Protein AF-A0A7Y2G2R1-F1 (afdb_monomer)

pLDDT: mean 79.75, std 16.65, range [30.27, 96.31]

Secondary structure (DSSP, 8-state):
----TTSSSHHHHTTGGG-SSPEE-S-EEETTEEESTTS-SEEPPPPTTTT-----TBSBSS-TTSSS-EEEEESS-HHHHHHHHHHHTTT-TTHHHHHHHHHHHHHHTT--TTSGGGEEEEESSHHHHHHHT--BS-SSTT----HHHHHHHHHHHHHHHHHHHHHHHTT----HHHHHHHHHHHHHHHHHHHHHTTTSBGGG--GGGS-S-S--PPP----

Structure (mmCIF, N/CA/C/O backbone):
data_AF-A0A7Y2G2R1-F1
#
_entry.id   AF-A0A7Y2G2R1-F1
#
loop_
_atom_site.group_PDB
_atom_site.id
_atom_site.type_symbol
_atom_site.label_atom_id
_atom_site.label_alt_id
_atom_site.label_comp_id
_atom_site.label_asym_id
_atom_site.label_entity_id
_atom_site.label_seq_id
_atom_site.pdbx_PDB_ins_code
_atom_site.Cartn_x
_atom_site.Cartn_y
_atom_site.Cartn_z
_atom_site.occupancy
_atom_site.B_iso_or_equiv
_atom_site.auth_seq_id
_atom_site.auth_comp_id
_atom_site.auth_asym_id
_atom_site.auth_atom_id
_atom_site.pdbx_PDB_model_num
ATOM 1 N N . MET A 1 1 ? -5.664 -20.613 2.832 1.00 30.92 1 MET A N 1
ATOM 2 C CA . MET A 1 1 ? -6.257 -19.561 1.979 1.00 30.92 1 MET A CA 1
ATOM 3 C C . MET A 1 1 ? -5.098 -19.049 1.152 1.00 30.92 1 MET A C 1
ATOM 5 O O . MET A 1 1 ? -4.084 -18.723 1.751 1.00 30.92 1 MET A O 1
ATOM 9 N N . CYS A 1 2 ? -5.199 -19.226 -0.161 1.00 30.27 2 CYS A N 1
ATOM 10 C CA . CYS A 1 2 ? -4.101 -19.513 -1.082 1.00 30.27 2 CYS A CA 1
ATOM 11 C C . CYS A 1 2 ? -2.906 -18.558 -0.997 1.00 30.27 2 CYS A C 1
ATOM 13 O O . CYS A 1 2 ? -3.075 -17.339 -0.969 1.00 30.27 2 CYS A O 1
ATOM 15 N N . ASP A 1 3 ? -1.716 -19.159 -0.986 1.00 41.38 3 ASP A N 1
ATOM 16 C CA . ASP A 1 3 ? -0.442 -18.504 -1.236 1.00 41.38 3 ASP A CA 1
ATOM 17 C C . ASP A 1 3 ? -0.553 -17.672 -2.503 1.00 41.38 3 ASP A C 1
ATOM 19 O O . ASP A 1 3 ? -0.883 -18.171 -3.579 1.00 41.38 3 ASP A O 1
ATOM 23 N N . ASN A 1 4 ? -0.326 -16.371 -2.365 1.00 46.22 4 ASN A N 1
ATOM 24 C CA . ASN A 1 4 ? -0.243 -15.488 -3.509 1.00 46.22 4 ASN A CA 1
ATOM 25 C C . ASN A 1 4 ? 1.197 -15.481 -4.035 1.00 46.22 4 ASN A C 1
ATOM 27 O O . ASN A 1 4 ? 1.738 -14.421 -4.336 1.00 46.22 4 ASN A O 1
ATOM 31 N N . ASP A 1 5 ? 1.763 -16.677 -4.240 1.00 52.75 5 ASP A N 1
ATOM 32 C CA . ASP A 1 5 ? 2.974 -16.943 -5.041 1.00 52.75 5 ASP A CA 1
ATOM 33 C C . ASP A 1 5 ? 2.767 -16.542 -6.521 1.00 52.75 5 ASP A C 1
ATOM 35 O O . ASP A 1 5 ? 3.508 -16.943 -7.414 1.00 52.75 5 ASP A O 1
ATOM 39 N N . THR A 1 6 ? 1.701 -15.789 -6.813 1.00 58.72 6 THR A N 1
ATOM 40 C CA . THR A 1 6 ? 1.171 -15.513 -8.145 1.00 58.72 6 THR A CA 1
ATOM 41 C C . THR A 1 6 ? 1.323 -14.059 -8.575 1.00 58.72 6 THR A C 1
ATOM 43 O O . THR A 1 6 ? 1.055 -13.735 -9.734 1.00 58.72 6 THR A O 1
ATOM 46 N N . LEU A 1 7 ? 1.721 -13.167 -7.661 1.00 66.62 7 LEU A N 1
ATOM 47 C CA . LEU A 1 7 ? 1.732 -11.729 -7.933 1.00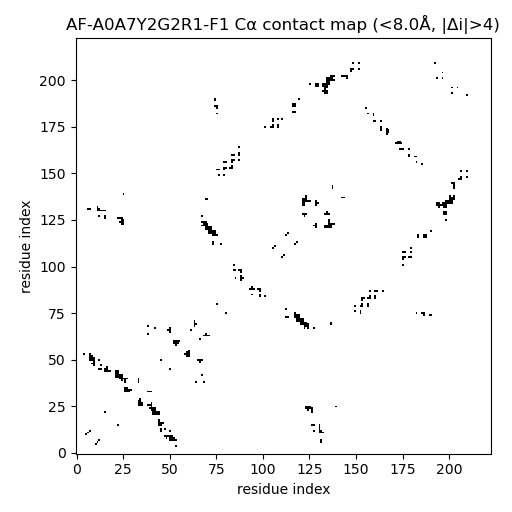 66.62 7 LEU A CA 1
ATOM 48 C C . LEU A 1 7 ? 3.031 -11.239 -8.566 1.00 66.62 7 LEU A C 1
ATOM 50 O O . LEU A 1 7 ? 2.976 -10.463 -9.516 1.00 66.62 7 LEU A O 1
ATOM 54 N N . TYR A 1 8 ? 4.169 -11.731 -8.085 1.00 78.12 8 TYR A N 1
ATOM 55 C CA . TYR A 1 8 ? 5.497 -11.311 -8.526 1.00 78.12 8 TYR A CA 1
ATOM 56 C C . TYR A 1 8 ? 6.316 -12.537 -8.908 1.00 78.12 8 TYR A C 1
ATOM 58 O O . TYR A 1 8 ? 7.306 -12.851 -8.262 1.00 78.12 8 TYR A O 1
ATOM 66 N N . ASN A 1 9 ? 5.843 -13.289 -9.897 1.00 86.75 9 ASN A N 1
ATOM 67 C CA . ASN A 1 9 ? 6.458 -14.554 -10.275 1.00 86.75 9 ASN A CA 1
ATOM 68 C C . ASN A 1 9 ? 6.819 -14.607 -11.759 1.00 86.75 9 ASN A C 1
ATOM 70 O O . ASN A 1 9 ? 6.392 -13.754 -12.547 1.00 86.75 9 ASN A O 1
ATOM 74 N N . TRP A 1 10 ? 7.566 -15.641 -12.142 1.00 88.94 10 TRP A N 1
ATOM 75 C CA . TRP A 1 10 ? 8.030 -15.863 -13.507 1.00 88.94 10 TRP A CA 1
ATOM 76 C C . TRP A 1 10 ? 6.936 -15.690 -14.554 1.00 88.94 10 TRP A C 1
ATOM 78 O O . TRP A 1 10 ? 7.153 -15.044 -15.576 1.00 88.94 10 TRP A O 1
ATOM 88 N N . ASP A 1 11 ? 5.732 -16.199 -14.304 1.00 89.56 11 ASP A N 1
ATOM 89 C CA . ASP A 1 11 ? 4.638 -16.101 -15.267 1.00 89.56 11 ASP A CA 1
ATOM 90 C C . ASP A 1 11 ? 4.226 -14.664 -15.592 1.00 89.56 11 ASP A C 1
ATOM 92 O O . ASP A 1 11 ? 3.745 -14.413 -16.703 1.00 89.56 11 ASP A O 1
ATOM 96 N N . LYS A 1 12 ? 4.431 -13.730 -14.660 1.00 88.06 12 LYS A N 1
ATOM 97 C CA . LYS A 1 12 ? 4.158 -12.303 -14.842 1.00 88.06 12 LYS A CA 1
ATOM 98 C C . LYS A 1 12 ? 5.226 -11.626 -15.686 1.00 88.06 12 LYS A C 1
ATOM 100 O O . LYS A 1 12 ? 4.897 -10.972 -16.668 1.00 88.06 12 LYS A O 1
ATOM 105 N N . TYR A 1 13 ? 6.500 -11.829 -15.368 1.00 88.75 13 TYR A N 1
ATOM 106 C CA . TYR A 1 13 ? 7.588 -11.109 -16.035 1.00 88.75 13 TYR A CA 1
ATOM 107 C C . TYR A 1 13 ? 8.295 -11.900 -17.147 1.00 88.75 13 TYR A C 1
ATOM 109 O O . TYR A 1 13 ? 9.211 -11.376 -17.779 1.00 88.75 13 TYR A O 1
ATOM 117 N N . LYS A 1 14 ? 7.857 -13.124 -17.479 1.00 91.50 14 LYS A N 1
ATOM 118 C CA . LYS A 1 14 ? 8.443 -13.934 -18.570 1.00 91.50 14 LYS A CA 1
ATOM 119 C C . LYS A 1 14 ? 8.486 -13.222 -19.919 1.00 91.50 14 LYS A C 1
ATOM 121 O O . LYS A 1 14 ? 9.317 -13.563 -20.756 1.00 91.50 14 LYS A O 1
ATOM 126 N N . SER A 1 15 ? 7.599 -12.259 -20.170 1.00 90.38 15 SER A N 1
ATOM 127 C CA . SER A 1 15 ? 7.625 -11.446 -21.393 1.00 90.38 15 SER A CA 1
ATOM 128 C C . SER A 1 15 ? 8.920 -10.636 -21.523 1.00 90.38 15 SER A C 1
ATOM 130 O O . SER A 1 15 ? 9.431 -10.498 -22.633 1.00 90.38 15 SER A O 1
ATOM 132 N N . LEU A 1 16 ? 9.495 -10.182 -20.406 1.00 90.62 16 LEU A N 1
ATOM 133 C CA . LEU A 1 16 ? 10.745 -9.421 -20.365 1.00 90.62 16 LEU A CA 1
ATOM 134 C C . LEU A 1 16 ? 11.967 -10.276 -20.727 1.00 90.62 16 LEU A C 1
ATOM 136 O O . LEU A 1 16 ? 12.917 -9.772 -21.317 1.00 90.62 16 LEU A O 1
ATOM 140 N N . SER A 1 17 ? 11.917 -11.586 -20.465 1.00 89.38 17 SER A N 1
ATOM 141 C CA . SER A 1 17 ? 12.992 -12.532 -20.817 1.00 89.38 17 SER A CA 1
ATOM 142 C C . SER A 1 17 ? 13.155 -12.790 -22.321 1.00 89.38 17 SER A C 1
ATOM 144 O O . SER A 1 17 ? 14.117 -13.419 -22.748 1.00 89.38 17 SER A O 1
ATOM 146 N N . LYS A 1 18 ? 12.184 -12.352 -23.135 1.00 83.81 18 LYS A N 1
ATOM 147 C CA . LYS A 1 18 ? 12.156 -12.577 -24.590 1.00 83.81 18 LYS A CA 1
ATOM 148 C C . LYS A 1 18 ? 12.608 -11.364 -25.392 1.00 83.81 18 LYS A C 1
ATOM 150 O O . LYS A 1 18 ? 12.560 -11.397 -26.622 1.00 83.81 18 LYS A O 1
ATOM 155 N N . GLN A 1 19 ? 12.977 -10.277 -24.722 1.00 77.81 19 GLN A N 1
ATOM 156 C CA . GLN A 1 19 ? 13.496 -9.107 -25.410 1.00 77.81 19 GLN A CA 1
ATOM 157 C C . GLN A 1 19 ? 14.851 -9.450 -26.060 1.00 77.81 19 GLN A C 1
ATOM 159 O O . GLN A 1 19 ? 15.522 -10.407 -25.686 1.00 77.81 19 GLN A O 1
ATOM 164 N N . THR A 1 20 ? 15.288 -8.688 -27.057 1.00 73.19 20 THR A N 1
ATOM 165 C CA . THR A 1 20 ? 16.645 -8.830 -27.626 1.00 73.19 20 THR A CA 1
ATOM 166 C C . THR A 1 20 ? 17.634 -7.833 -27.022 1.00 73.19 20 THR A C 1
ATOM 168 O O . THR A 1 20 ? 18.839 -7.972 -27.207 1.00 73.19 20 THR A O 1
ATOM 171 N N . ALA A 1 21 ? 17.127 -6.826 -26.306 1.00 82.44 21 ALA A N 1
ATOM 172 C CA . ALA A 1 21 ? 17.894 -5.766 -25.664 1.00 82.44 21 ALA A CA 1
ATOM 173 C C . ALA A 1 21 ? 17.673 -5.774 -24.145 1.00 82.44 21 ALA A C 1
ATOM 175 O O . ALA A 1 21 ? 16.756 -6.421 -23.642 1.00 82.44 21 ALA A O 1
ATOM 176 N N . LYS A 1 22 ? 18.535 -5.070 -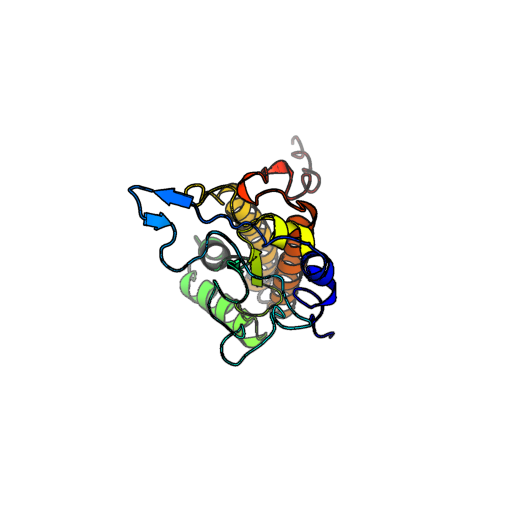23.411 1.00 89.62 22 LYS A N 1
ATOM 177 C CA . LYS A 1 22 ? 18.361 -4.850 -21.973 1.00 89.62 22 LYS A CA 1
ATOM 178 C C . LYS A 1 22 ? 17.130 -3.979 -21.694 1.00 89.62 22 LYS A C 1
ATOM 180 O O . LYS A 1 22 ? 16.742 -3.167 -22.531 1.00 89.62 22 LYS A O 1
ATOM 185 N N . ILE A 1 23 ? 16.588 -4.125 -20.490 1.00 89.06 23 ILE A N 1
ATOM 186 C CA . ILE A 1 23 ? 15.405 -3.401 -20.010 1.00 89.06 23 ILE A CA 1
ATOM 187 C C . ILE A 1 23 ? 15.846 -2.017 -19.545 1.00 89.06 23 ILE A C 1
ATOM 189 O O . ILE A 1 23 ? 16.743 -1.921 -18.704 1.00 89.06 23 ILE A O 1
ATOM 193 N N . LYS A 1 24 ? 15.230 -0.949 -20.058 1.00 88.06 24 LYS A N 1
ATOM 194 C CA . LYS A 1 24 ? 15.533 0.418 -19.606 1.00 88.06 24 LYS A CA 1
ATOM 195 C C . LYS A 1 24 ? 14.883 0.699 -18.259 1.00 88.06 24 LYS A C 1
ATOM 197 O O . LYS A 1 24 ? 13.730 0.333 -18.029 1.00 88.06 24 LYS A O 1
ATOM 202 N N . THR A 1 25 ? 15.601 1.404 -17.394 1.00 87.69 25 THR A N 1
ATOM 203 C CA . THR A 1 25 ? 15.109 1.754 -16.060 1.00 87.69 25 THR A CA 1
ATOM 204 C C . THR A 1 25 ? 14.683 3.215 -15.951 1.00 87.69 25 THR A C 1
ATOM 206 O O . THR A 1 25 ? 14.870 4.025 -16.860 1.00 87.69 25 THR A O 1
ATOM 209 N N . ALA A 1 26 ? 14.106 3.562 -14.804 1.00 83.25 26 ALA A N 1
ATOM 210 C CA . ALA A 1 26 ? 13.803 4.926 -14.397 1.00 83.25 26 ALA A CA 1
ATOM 211 C C . ALA A 1 26 ? 15.024 5.691 -13.845 1.00 83.25 26 ALA A C 1
ATOM 213 O O . ALA A 1 26 ? 14.868 6.846 -13.438 1.00 83.25 26 ALA A O 1
ATOM 214 N N . ALA A 1 27 ? 16.217 5.080 -13.804 1.00 85.56 27 ALA A N 1
ATOM 215 C CA . ALA A 1 27 ? 17.437 5.793 -13.439 1.00 85.56 27 ALA A CA 1
ATOM 216 C C . ALA A 1 27 ? 17.745 6.881 -14.479 1.00 85.56 27 ALA A C 1
ATOM 218 O O . ALA A 1 27 ? 17.558 6.693 -15.682 1.00 85.56 27 ALA A O 1
ATOM 219 N N . TYR A 1 28 ? 18.213 8.036 -14.016 1.00 84.81 28 TYR A N 1
ATOM 220 C CA . TYR A 1 28 ? 18.541 9.177 -14.872 1.00 84.81 28 TYR A CA 1
ATOM 221 C C . TYR A 1 28 ? 19.867 9.811 -14.446 1.00 84.81 28 TYR A C 1
ATOM 223 O O . TYR A 1 28 ? 20.296 9.647 -13.308 1.00 84.81 28 TYR A O 1
ATOM 231 N N . GLU A 1 29 ? 20.522 10.540 -15.349 1.00 87.44 29 GLU A N 1
ATOM 232 C CA . GLU A 1 29 ? 21.749 11.270 -15.024 1.00 87.44 29 GLU A CA 1
ATOM 233 C C . GLU A 1 29 ? 21.420 12.661 -14.470 1.00 87.44 29 GLU A C 1
ATOM 235 O O . GLU A 1 29 ? 20.565 13.379 -15.003 1.00 87.44 29 GLU A O 1
ATOM 240 N N . LYS A 1 30 ? 22.103 13.058 -13.399 1.00 85.12 30 LYS A N 1
ATOM 241 C CA . LYS A 1 30 ? 22.077 14.416 -12.862 1.00 85.12 30 LYS A CA 1
ATOM 242 C C . LYS A 1 30 ? 23.477 14.788 -12.394 1.00 85.12 30 LYS A C 1
ATOM 244 O O . LYS A 1 30 ? 24.052 14.077 -11.583 1.00 85.12 30 LYS A O 1
ATOM 249 N N . ASP A 1 31 ? 23.994 15.910 -12.888 1.00 90.31 31 ASP A N 1
ATOM 250 C CA . ASP A 1 31 ? 25.321 16.425 -12.524 1.00 90.31 31 ASP A CA 1
ATOM 251 C C . ASP A 1 31 ? 26.457 15.396 -12.758 1.00 90.31 31 ASP A C 1
ATOM 253 O O . ASP A 1 31 ? 27.440 15.364 -12.025 1.00 90.31 31 ASP A O 1
ATOM 257 N N . GLY A 1 32 ? 26.316 14.544 -13.786 1.00 86.50 32 GLY A N 1
ATOM 258 C CA . GLY A 1 32 ? 27.265 13.472 -14.116 1.00 86.50 32 GLY A CA 1
ATOM 259 C C . GLY A 1 32 ? 27.134 12.204 -13.262 1.00 86.50 32 GLY A C 1
ATOM 260 O O . GLY A 1 32 ? 27.905 11.264 -13.444 1.00 86.50 32 GLY A O 1
ATOM 261 N N . GLU A 1 33 ? 26.163 12.149 -12.347 1.00 85.94 33 GLU A N 1
ATOM 262 C CA . GLU A 1 33 ? 25.898 10.989 -11.496 1.00 85.94 33 GLU A CA 1
ATOM 263 C C . GLU A 1 33 ? 24.589 10.295 -11.879 1.00 85.94 33 GLU A C 1
ATOM 265 O O . GLU A 1 33 ? 23.600 10.928 -12.257 1.00 85.94 33 GLU A O 1
ATOM 270 N N . THR A 1 34 ? 24.559 8.969 -11.742 1.00 84.94 34 THR A N 1
ATOM 271 C CA . THR A 1 34 ? 23.308 8.209 -11.851 1.00 84.94 34 THR A CA 1
ATOM 272 C C . THR A 1 34 ? 22.449 8.477 -10.625 1.00 84.94 34 THR A C 1
ATOM 274 O O . THR A 1 34 ? 22.927 8.418 -9.492 1.00 84.94 34 THR A O 1
ATOM 277 N N . VAL A 1 35 ? 21.168 8.756 -10.838 1.00 81.88 35 VAL A N 1
ATOM 278 C CA . VAL A 1 35 ? 20.193 8.957 -9.775 1.00 81.88 35 VAL A CA 1
ATOM 279 C C . VAL A 1 35 ? 19.105 7.890 -9.888 1.00 81.88 35 VAL A C 1
ATOM 281 O O . VAL A 1 35 ? 18.351 7.892 -10.864 1.00 81.88 35 VAL A O 1
ATOM 284 N N . PRO A 1 36 ? 18.978 7.014 -8.877 1.00 83.56 36 PRO A N 1
ATOM 285 C CA . PRO A 1 36 ? 19.813 6.907 -7.679 1.00 83.56 36 PRO A CA 1
ATOM 286 C C . PRO A 1 36 ? 21.155 6.217 -7.985 1.00 83.56 36 PRO A C 1
ATOM 288 O O . PRO A 1 36 ? 21.236 5.365 -8.865 1.00 83.56 36 PRO A O 1
ATOM 291 N N . SER A 1 37 ? 22.201 6.550 -7.225 1.00 85.69 37 SER A N 1
ATOM 292 C CA . SER A 1 37 ? 23.582 6.104 -7.490 1.00 85.69 37 SER A CA 1
ATOM 293 C C . SER A 1 37 ? 23.815 4.603 -7.318 1.00 85.69 37 SER A C 1
ATOM 295 O O . SER A 1 37 ? 24.815 4.067 -7.785 1.00 85.69 37 SER A O 1
ATOM 297 N N . TRP A 1 38 ? 22.890 3.923 -6.649 1.00 84.75 38 TRP A N 1
ATOM 298 C CA . TRP A 1 38 ? 22.906 2.482 -6.425 1.00 84.75 38 TRP A CA 1
ATOM 299 C C . TRP A 1 38 ? 22.105 1.700 -7.474 1.00 84.75 38 TRP A C 1
ATOM 301 O O . TRP A 1 38 ? 22.000 0.482 -7.357 1.00 84.75 38 TRP A O 1
ATOM 311 N N . TYR A 1 39 ? 21.524 2.368 -8.478 1.00 87.50 39 TYR A N 1
ATOM 312 C CA . TYR A 1 39 ? 20.726 1.715 -9.514 1.00 87.50 39 TYR A CA 1
ATOM 313 C C . TYR A 1 39 ? 21.340 1.844 -10.906 1.00 87.50 39 TYR A C 1
ATOM 315 O O . TYR A 1 39 ? 22.186 2.696 -11.158 1.00 87.50 39 TYR A O 1
ATOM 323 N N . SER A 1 40 ? 20.929 0.957 -11.810 1.00 86.75 40 SER A N 1
ATOM 324 C CA . SER A 1 40 ? 21.457 0.884 -13.174 1.00 86.75 40 SER A CA 1
ATOM 325 C C . SER A 1 40 ? 20.501 1.547 -14.156 1.00 86.75 40 SER A C 1
ATOM 327 O O . SER A 1 40 ? 19.295 1.437 -13.975 1.00 86.75 40 SER A O 1
ATOM 329 N N . PHE A 1 41 ? 21.015 2.155 -15.230 1.00 88.31 41 PHE A N 1
ATOM 330 C CA . PHE A 1 41 ? 20.215 2.617 -16.379 1.00 88.31 41 PHE A CA 1
ATOM 331 C C . PHE A 1 41 ? 19.549 1.476 -17.155 1.00 88.31 41 PHE A C 1
ATOM 333 O O . PHE A 1 41 ? 18.563 1.680 -17.865 1.00 88.31 41 PHE A O 1
ATOM 340 N N . GLU A 1 42 ? 20.114 0.276 -17.038 1.00 91.31 42 GLU A N 1
ATOM 341 C CA . GLU A 1 42 ? 19.652 -0.907 -17.745 1.00 91.31 42 GLU A CA 1
ATOM 342 C C . GLU A 1 42 ? 19.718 -2.145 -16.849 1.00 91.31 42 GLU A C 1
ATOM 344 O O . GLU A 1 42 ? 20.727 -2.381 -16.174 1.00 91.31 42 GLU A O 1
ATOM 349 N N . LEU A 1 43 ? 18.687 -2.983 -16.897 1.00 89.81 43 LEU A N 1
ATOM 350 C CA . LEU A 1 43 ? 18.691 -4.299 -16.265 1.00 89.81 43 LEU A CA 1
ATOM 351 C C . LEU A 1 43 ? 18.972 -5.389 -17.292 1.00 89.81 43 LEU A C 1
ATOM 353 O O . LEU A 1 43 ? 18.580 -5.310 -18.461 1.00 89.81 43 LEU A O 1
ATOM 357 N N . LYS A 1 44 ? 19.628 -6.454 -16.826 1.00 90.38 44 LYS A N 1
ATOM 358 C CA . LYS A 1 44 ? 19.638 -7.714 -17.566 1.00 90.38 44 LYS A CA 1
ATOM 359 C C . LYS A 1 44 ? 18.216 -8.259 -17.621 1.00 90.38 44 LYS A C 1
ATOM 361 O O . LYS A 1 44 ? 17.421 -8.041 -16.711 1.00 90.38 44 LYS A O 1
ATOM 366 N N . GLN A 1 45 ? 17.919 -8.973 -18.695 1.00 89.94 45 GLN A N 1
ATOM 367 C CA . GLN A 1 45 ? 16.663 -9.697 -18.786 1.00 89.94 45 GLN A CA 1
ATOM 368 C C . GLN A 1 45 ? 16.597 -10.764 -17.693 1.00 89.94 45 GLN A C 1
ATOM 370 O O . GLN A 1 45 ? 17.614 -11.422 -17.454 1.00 89.94 45 GLN A O 1
ATOM 375 N N . PRO A 1 46 ? 15.428 -10.952 -17.067 1.00 90.06 46 PRO A N 1
ATOM 376 C CA . PRO A 1 46 ? 15.277 -11.952 -16.028 1.00 90.06 46 PRO A CA 1
ATOM 377 C C . PRO A 1 46 ? 15.395 -13.366 -16.589 1.00 90.06 46 PRO A C 1
ATOM 379 O O . PRO A 1 46 ? 14.743 -13.707 -17.583 1.00 90.06 46 PRO A O 1
ATOM 382 N N . ALA A 1 47 ? 16.156 -14.214 -15.904 1.00 88.50 47 ALA A N 1
ATOM 383 C CA . ALA A 1 47 ? 16.035 -15.656 -16.044 1.00 88.50 47 ALA A CA 1
ATOM 384 C C . ALA A 1 47 ? 14.777 -16.178 -15.324 1.00 88.50 47 ALA A C 1
ATOM 386 O O . ALA A 1 47 ? 14.129 -15.476 -14.542 1.00 88.50 47 ALA A O 1
ATOM 387 N N . ALA A 1 48 ? 14.428 -17.438 -15.594 1.00 89.44 48 ALA A N 1
ATOM 388 C CA . ALA A 1 48 ? 13.289 -18.084 -14.953 1.00 89.44 48 ALA A CA 1
ATOM 389 C C . ALA A 1 48 ? 13.414 -18.047 -13.422 1.00 89.44 48 ALA A C 1
ATOM 391 O O . ALA A 1 48 ? 14.405 -18.526 -12.872 1.00 89.44 48 ALA A O 1
ATOM 392 N N . ASN A 1 49 ? 12.387 -17.504 -12.763 1.00 85.56 49 ASN A N 1
ATOM 393 C CA . ASN A 1 49 ? 12.257 -17.349 -11.309 1.00 85.56 49 ASN A CA 1
ATOM 394 C C . ASN A 1 49 ? 13.290 -16.418 -10.640 1.00 85.56 49 ASN A C 1
ATOM 396 O O . ASN A 1 49 ? 13.285 -16.277 -9.421 1.00 85.56 49 ASN A O 1
ATOM 400 N N . GLU A 1 50 ? 14.176 -15.768 -11.402 1.00 84.25 50 GLU A N 1
ATOM 401 C CA . GLU A 1 50 ? 15.214 -14.886 -10.845 1.00 84.25 50 GLU A CA 1
ATOM 402 C C . GLU A 1 50 ? 14.611 -13.644 -10.190 1.00 84.25 50 GLU A C 1
ATOM 404 O O . GLU A 1 50 ? 15.148 -13.128 -9.213 1.00 84.25 50 GLU A O 1
ATOM 409 N N . TRP A 1 51 ? 13.496 -13.157 -10.740 1.00 86.44 51 TRP A N 1
ATOM 410 C CA . TRP A 1 51 ? 12.813 -11.973 -10.238 1.00 86.44 51 TRP A CA 1
ATOM 411 C C . TRP A 1 51 ? 11.581 -12.306 -9.394 1.00 86.44 51 TRP A C 1
ATOM 413 O O . TRP A 1 51 ? 10.712 -11.452 -9.203 1.00 86.44 51 TRP A O 1
ATOM 423 N N . ASP A 1 52 ? 11.476 -13.543 -8.908 1.00 84.12 52 ASP A N 1
ATOM 424 C CA . ASP A 1 52 ? 10.365 -13.926 -8.048 1.00 84.12 52 ASP A CA 1
ATOM 425 C C . ASP A 1 52 ? 10.473 -13.196 -6.708 1.00 84.12 52 ASP A C 1
ATOM 427 O O . ASP A 1 52 ? 11.442 -13.346 -5.962 1.00 84.12 52 ASP A O 1
ATOM 431 N N . VAL A 1 53 ? 9.456 -12.397 -6.393 1.00 72.94 53 VAL A N 1
ATOM 432 C CA . VAL A 1 53 ? 9.347 -11.715 -5.104 1.00 72.94 53 VAL A CA 1
ATOM 433 C C . VAL A 1 53 ? 8.332 -12.472 -4.257 1.00 72.94 53 VAL A C 1
ATOM 435 O O . VAL A 1 53 ? 7.149 -12.558 -4.587 1.00 72.94 53 VAL A O 1
ATOM 438 N N . GLY A 1 54 ? 8.806 -13.019 -3.141 1.00 67.06 54 GLY A N 1
ATOM 439 C CA . GLY A 1 54 ? 8.003 -13.783 -2.191 1.00 67.06 54 GLY A CA 1
ATOM 440 C C . GLY A 1 54 ? 8.446 -13.564 -0.746 1.00 67.06 54 GLY A C 1
ATOM 441 O O . GLY A 1 54 ? 9.319 -12.740 -0.460 1.00 67.06 54 GLY A O 1
ATOM 442 N N . GLU A 1 55 ? 7.808 -14.291 0.171 1.00 56.91 55 GLU A N 1
ATOM 443 C CA . GLU A 1 55 ? 8.062 -14.178 1.608 1.00 56.91 55 GLU A CA 1
ATOM 444 C C . GLU A 1 55 ? 9.424 -14.793 1.976 1.00 56.91 55 GLU A C 1
ATOM 446 O O . GLU A 1 55 ? 9.600 -16.011 1.982 1.00 56.91 55 GLU A O 1
ATOM 451 N N . GLY A 1 56 ? 10.385 -13.934 2.323 1.00 55.62 56 GLY A N 1
ATOM 452 C CA . GLY A 1 56 ? 11.636 -14.315 2.980 1.00 55.62 56 GLY A CA 1
ATOM 453 C C . GLY A 1 56 ? 11.589 -14.117 4.495 1.00 55.62 56 GLY A C 1
ATOM 454 O O . GLY A 1 56 ? 10.558 -13.776 5.073 1.00 55.62 56 GLY A O 1
ATOM 455 N N . LYS A 1 57 ? 12.741 -14.262 5.161 1.00 48.31 57 LYS A N 1
ATOM 456 C CA . LYS A 1 57 ? 12.881 -13.944 6.595 1.00 48.31 57 LYS A CA 1
ATOM 457 C C . LYS A 1 57 ? 12.545 -12.471 6.912 1.00 48.31 57 LYS A C 1
ATOM 459 O O . LYS A 1 57 ? 12.115 -12.187 8.026 1.00 48.31 57 LYS A O 1
ATOM 464 N N . ASP A 1 58 ? 12.680 -11.577 5.927 1.00 50.41 58 ASP A N 1
ATOM 465 C CA . ASP A 1 58 ? 12.561 -10.119 6.064 1.00 50.41 58 ASP A CA 1
ATOM 466 C C . ASP A 1 58 ? 11.407 -9.514 5.228 1.00 50.41 58 ASP A C 1
ATOM 468 O O . ASP A 1 58 ? 11.587 -8.512 4.540 1.00 50.41 58 ASP A O 1
ATOM 472 N N . ASN A 1 59 ? 10.200 -10.099 5.290 1.00 51.28 59 ASN A N 1
ATOM 473 C CA . ASN A 1 59 ? 8.998 -9.788 4.476 1.00 51.28 59 ASN A CA 1
ATOM 474 C C . ASN A 1 59 ? 9.171 -9.996 2.952 1.00 51.28 59 ASN A C 1
ATOM 476 O O . ASN A 1 59 ? 8.263 -10.529 2.322 1.00 51.28 59 ASN A O 1
ATOM 480 N N . PHE A 1 60 ? 10.324 -9.639 2.381 1.00 63.56 60 PHE A N 1
ATOM 481 C CA . PHE A 1 60 ? 10.749 -9.875 0.998 1.00 63.56 60 PHE A CA 1
ATOM 482 C C . PHE A 1 60 ? 12.146 -10.520 0.983 1.00 63.56 60 PHE A C 1
ATOM 484 O O . PHE A 1 60 ? 12.902 -10.399 1.946 1.00 63.56 60 PHE A O 1
ATOM 491 N N . PHE A 1 61 ? 12.502 -11.223 -0.096 1.00 61.81 61 PHE A N 1
ATOM 492 C CA . PHE A 1 61 ? 13.792 -11.924 -0.208 1.00 61.81 61 PHE A CA 1
ATOM 493 C C . PHE A 1 61 ? 15.020 -11.011 -0.407 1.00 61.81 61 PHE A C 1
ATOM 495 O O . PHE A 1 61 ? 16.141 -11.500 -0.280 1.00 61.81 61 PHE A O 1
ATOM 502 N N . GLY A 1 62 ? 14.844 -9.715 -0.694 1.00 69.94 62 GLY A N 1
ATOM 503 C CA . GLY A 1 62 ? 15.946 -8.822 -1.066 1.00 69.94 62 GLY A CA 1
ATOM 504 C C . GLY A 1 62 ? 15.679 -7.329 -0.832 1.00 69.94 62 GLY A C 1
ATOM 505 O O . GLY A 1 62 ? 14.594 -6.949 -0.380 1.00 69.94 62 GLY A O 1
ATOM 506 N N . PRO A 1 63 ? 16.683 -6.471 -1.096 1.00 76.56 63 PRO A N 1
ATOM 507 C CA . PRO A 1 63 ? 16.545 -5.022 -1.003 1.00 76.56 63 PRO A CA 1
ATOM 508 C C . PRO A 1 63 ? 15.585 -4.478 -2.068 1.00 76.56 63 PRO A C 1
ATOM 510 O O . PRO A 1 63 ? 15.324 -5.110 -3.082 1.00 76.56 63 PRO A O 1
ATOM 513 N N . CYS A 1 64 ? 15.120 -3.241 -1.891 1.00 79.38 64 CYS A N 1
ATOM 514 C CA . CYS A 1 64 ? 14.129 -2.605 -2.769 1.00 79.38 64 CYS A CA 1
ATOM 515 C C . CYS A 1 64 ? 14.578 -2.363 -4.227 1.00 79.38 64 CYS A C 1
ATOM 517 O O . CYS A 1 64 ? 13.819 -1.805 -5.012 1.00 79.38 64 CYS A O 1
ATOM 519 N N . TYR A 1 65 ? 15.803 -2.732 -4.596 1.00 80.81 65 TYR A N 1
ATOM 520 C CA . TYR A 1 65 ? 16.371 -2.575 -5.937 1.00 80.81 65 TYR A CA 1
ATOM 521 C C . TYR A 1 65 ? 16.792 -3.887 -6.588 1.00 80.81 65 TYR A C 1
ATOM 523 O O . TYR A 1 65 ? 17.206 -3.887 -7.747 1.00 80.81 65 TYR A O 1
ATOM 531 N N . GLU A 1 66 ? 16.643 -4.994 -5.866 1.00 78.88 66 GLU A N 1
ATOM 532 C CA . GLU A 1 66 ? 16.833 -6.337 -6.386 1.00 78.88 66 GLU A CA 1
ATOM 533 C C . GLU A 1 66 ? 15.512 -7.091 -6.249 1.00 78.88 66 GLU A C 1
ATOM 535 O O . GLU A 1 66 ? 14.886 -7.063 -5.189 1.00 78.88 66 GLU A O 1
ATOM 540 N N . PRO A 1 67 ? 15.049 -7.763 -7.305 1.00 81.06 67 PRO A N 1
ATOM 541 C CA . PRO A 1 67 ? 15.670 -7.901 -8.630 1.00 81.06 67 PRO A CA 1
ATOM 542 C C . PRO A 1 67 ? 15.548 -6.661 -9.545 1.00 81.06 67 PRO A C 1
ATOM 544 O O . PRO A 1 67 ? 16.284 -6.516 -10.519 1.00 81.06 67 PRO A O 1
ATOM 547 N N . TYR A 1 68 ? 14.611 -5.770 -9.233 1.00 85.75 68 TYR A N 1
ATOM 548 C CA . TYR A 1 68 ? 14.367 -4.497 -9.908 1.00 85.75 68 TYR A CA 1
ATOM 549 C C . TYR A 1 68 ? 13.963 -3.449 -8.873 1.00 85.75 68 TYR A C 1
ATOM 551 O O . TYR A 1 68 ? 13.602 -3.789 -7.743 1.00 85.75 68 TYR A O 1
ATOM 559 N N . TRP A 1 69 ? 13.983 -2.170 -9.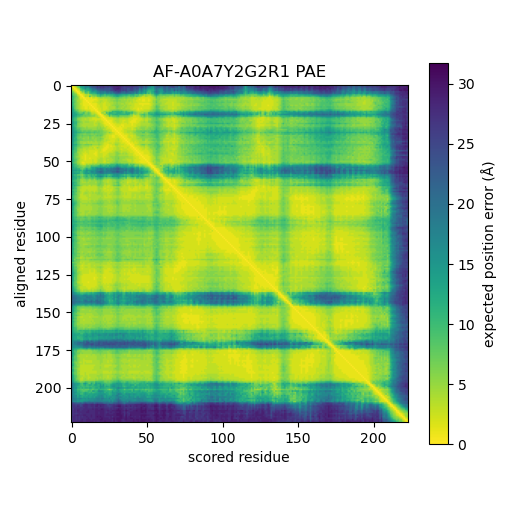245 1.00 87.56 69 TRP A N 1
ATOM 560 C CA . TRP A 1 69 ? 13.649 -1.098 -8.322 1.00 87.56 69 TRP A CA 1
ATOM 561 C C . TRP A 1 69 ? 12.146 -0.988 -8.104 1.00 87.56 69 TRP A C 1
ATOM 563 O O . TRP A 1 69 ? 11.356 -0.728 -9.015 1.00 87.56 69 TRP A O 1
ATOM 573 N N . HIS A 1 70 ? 11.760 -1.195 -6.854 1.00 86.56 70 HIS A N 1
ATOM 574 C CA . HIS A 1 70 ? 10.401 -1.145 -6.364 1.00 86.56 70 HIS A CA 1
ATOM 575 C C . HIS A 1 70 ? 10.340 -0.431 -5.013 1.00 86.56 70 HIS A C 1
ATOM 577 O O . HIS A 1 70 ? 11.334 -0.266 -4.311 1.00 86.56 70 HIS A O 1
ATOM 583 N N . GLU A 1 71 ? 9.145 -0.015 -4.620 1.00 85.25 71 GLU A N 1
ATOM 584 C CA . GLU A 1 71 ? 8.871 0.409 -3.252 1.00 85.25 71 GLU A CA 1
ATOM 585 C C . GLU A 1 71 ? 7.730 -0.425 -2.675 1.00 85.25 71 GLU A C 1
ATOM 587 O O . GLU A 1 71 ? 6.743 -0.703 -3.357 1.00 85.25 71 GLU A O 1
ATOM 592 N N . ALA A 1 72 ? 7.864 -0.827 -1.412 1.00 84.50 72 ALA A N 1
ATOM 593 C CA . ALA A 1 72 ? 6.808 -1.510 -0.681 1.00 84.50 72 ALA A CA 1
ATOM 594 C C . ALA A 1 72 ? 5.963 -0.489 0.086 1.00 84.50 72 ALA A C 1
ATOM 596 O O . ALA A 1 72 ? 6.496 0.323 0.844 1.00 84.50 72 ALA A O 1
ATOM 597 N N . HIS A 1 73 ? 4.646 -0.558 -0.085 1.00 87.19 73 HIS A N 1
ATOM 598 C CA . HIS A 1 73 ? 3.693 0.364 0.525 1.00 87.19 73 HIS A CA 1
ATOM 599 C C . HIS A 1 73 ? 2.617 -0.378 1.296 1.00 87.19 73 HIS A C 1
ATOM 601 O O . HIS A 1 73 ? 2.154 -1.446 0.892 1.00 87.19 73 HIS A O 1
ATOM 607 N N . HIS A 1 74 ? 2.186 0.234 2.397 1.00 90.62 74 HIS A N 1
ATOM 608 C CA . HIS A 1 74 ? 0.945 -0.150 3.051 1.00 90.62 74 HIS A CA 1
ATOM 609 C C . HIS A 1 74 ? -0.234 0.342 2.213 1.00 90.62 74 HIS A C 1
ATOM 611 O O . HIS A 1 74 ? -0.347 1.539 1.951 1.00 90.62 74 HIS A O 1
ATOM 617 N N . ILE A 1 75 ? -1.142 -0.560 1.856 1.00 92.44 75 ILE A N 1
ATOM 618 C CA . ILE A 1 75 ? -2.375 -0.215 1.143 1.00 92.44 75 ILE A CA 1
ATOM 619 C C . ILE A 1 75 ? -3.263 0.631 2.056 1.00 92.44 75 ILE A C 1
ATOM 621 O O . ILE A 1 75 ? -3.691 1.712 1.679 1.00 92.44 75 ILE A O 1
ATOM 625 N N . VAL A 1 76 ? -3.477 0.208 3.298 1.00 94.94 76 VAL A N 1
ATOM 626 C CA . VAL A 1 76 ? -4.009 1.053 4.369 1.00 94.94 76 VAL A CA 1
ATOM 627 C C . VAL A 1 76 ? -2.819 1.592 5.161 1.00 94.94 76 VAL A C 1
ATOM 629 O O . VAL A 1 76 ? -2.249 0.842 5.964 1.00 94.94 76 VAL A O 1
ATOM 632 N N . PRO A 1 77 ? -2.401 2.861 4.959 1.00 93.31 77 PRO A N 1
ATOM 633 C CA . PRO A 1 77 ? -1.185 3.358 5.580 1.00 93.31 77 PRO A CA 1
ATOM 634 C C . PRO A 1 77 ? -1.308 3.447 7.098 1.00 93.31 77 PRO A C 1
ATOM 636 O O . PRO A 1 77 ? -2.368 3.775 7.642 1.00 93.31 77 PRO A O 1
ATOM 639 N N . ASN A 1 78 ? -0.186 3.223 7.791 1.00 94.19 78 ASN A N 1
ATOM 640 C CA . ASN A 1 78 ? -0.115 3.317 9.250 1.00 94.19 78 ASN A CA 1
ATOM 641 C C . ASN A 1 78 ? -0.661 4.653 9.772 1.00 94.19 78 ASN A C 1
ATOM 643 O O . ASN A 1 78 ? -1.412 4.691 10.742 1.00 94.19 78 ASN A O 1
ATOM 647 N N . SER A 1 79 ? -0.275 5.758 9.128 1.00 93.00 79 SER A N 1
ATOM 648 C CA . SER A 1 79 ? -0.709 7.106 9.497 1.00 93.00 79 SER A CA 1
ATOM 649 C C . SER A 1 79 ? -2.225 7.247 9.411 1.00 93.00 79 SER A C 1
ATOM 651 O O . SER A 1 79 ? -2.829 7.759 10.348 1.00 93.00 79 SER A O 1
ATOM 653 N N . ASN A 1 80 ? -2.845 6.752 8.339 1.00 95.31 80 ASN A N 1
ATOM 654 C CA . ASN A 1 80 ? -4.290 6.811 8.140 1.00 95.31 80 ASN A CA 1
ATOM 655 C C . ASN A 1 80 ? -5.035 5.979 9.183 1.00 95.31 80 ASN A C 1
ATOM 657 O O . ASN A 1 80 ? -5.925 6.512 9.839 1.00 95.31 80 ASN A O 1
ATOM 661 N N . LEU A 1 81 ? -4.626 4.726 9.409 1.00 95.62 81 LEU A N 1
ATOM 662 C CA . LEU A 1 81 ? -5.236 3.877 10.437 1.00 95.62 81 LEU A CA 1
ATOM 663 C C . LEU A 1 81 ? -5.060 4.472 11.840 1.00 95.62 81 LEU A C 1
ATOM 665 O O . LEU A 1 81 ? -6.010 4.543 12.617 1.00 95.62 81 LEU A O 1
ATOM 669 N N . ARG A 1 82 ? -3.846 4.928 12.170 1.00 95.62 82 ARG A N 1
ATOM 670 C CA . ARG A 1 82 ? -3.546 5.543 13.466 1.00 95.62 82 A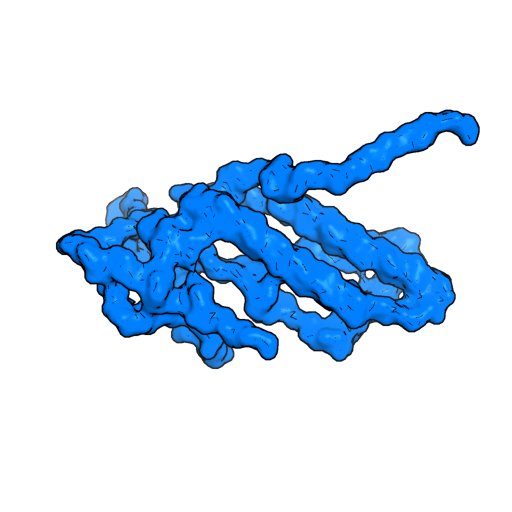RG A CA 1
ATOM 671 C C . ARG A 1 82 ? -4.397 6.782 13.696 1.00 95.62 82 ARG A C 1
ATOM 673 O O . ARG A 1 82 ? -4.960 6.911 14.777 1.00 95.62 82 ARG A O 1
ATOM 680 N N . ASN A 1 83 ? -4.460 7.678 12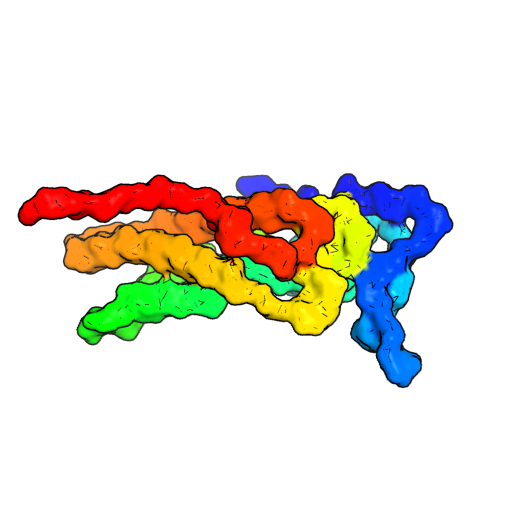.715 1.00 96.31 83 ASN A N 1
ATOM 681 C CA . ASN A 1 83 ? -5.199 8.927 12.840 1.00 96.31 83 ASN A CA 1
ATOM 682 C C . ASN A 1 83 ? -6.704 8.664 12.910 1.00 96.31 83 ASN A C 1
ATOM 684 O O . ASN A 1 83 ? -7.347 9.220 13.785 1.00 96.31 83 ASN A O 1
ATOM 688 N N . ALA A 1 84 ? -7.242 7.742 12.106 1.00 95.88 84 ALA A N 1
ATOM 689 C CA . ALA A 1 84 ? -8.653 7.363 12.184 1.00 95.88 84 ALA A CA 1
ATOM 690 C C . ALA A 1 84 ? -9.028 6.809 13.571 1.00 95.88 84 ALA A C 1
ATOM 692 O O . ALA A 1 84 ? -10.062 7.172 14.115 1.00 95.88 84 ALA A O 1
ATOM 693 N N . ILE A 1 85 ? -8.167 5.994 14.198 1.00 94.81 85 ILE A N 1
ATOM 694 C CA . ILE A 1 85 ? -8.395 5.507 15.573 1.00 94.81 85 ILE A CA 1
ATOM 695 C C . ILE A 1 85 ? -8.317 6.645 16.604 1.00 94.81 85 ILE A C 1
ATOM 697 O O . ILE A 1 85 ? -9.071 6.640 17.575 1.00 94.81 85 ILE A O 1
ATOM 701 N N . LEU A 1 86 ? -7.392 7.596 16.435 1.00 94.56 86 LEU A N 1
ATOM 702 C CA . LEU A 1 86 ? -7.289 8.759 17.324 1.00 94.56 86 LEU A CA 1
ATOM 703 C C . LEU A 1 86 ? -8.528 9.653 17.204 1.00 94.56 86 LEU A C 1
ATOM 705 O O . LEU A 1 86 ? -9.092 10.044 18.222 1.00 94.56 86 LEU A O 1
ATOM 709 N N . ASP A 1 87 ? -8.967 9.919 15.976 1.00 94.12 87 ASP A N 1
ATOM 710 C CA . ASP A 1 87 ? -10.127 10.760 15.687 1.00 94.12 87 ASP A CA 1
ATOM 711 C C . ASP A 1 87 ? -11.447 10.079 16.076 1.00 94.12 87 ASP A C 1
ATOM 713 O O . ASP A 1 87 ? -12.360 10.743 16.553 1.00 94.12 87 ASP A O 1
ATOM 717 N N . PHE A 1 88 ? -11.531 8.750 15.978 1.00 89.56 88 PHE A N 1
ATOM 718 C CA . PHE A 1 88 ? -12.661 7.951 16.468 1.00 89.56 88 PHE A CA 1
ATOM 719 C C . PHE A 1 88 ? -12.967 8.204 17.953 1.00 89.56 88 PHE A C 1
ATOM 721 O O . PHE A 1 88 ? -14.127 8.285 18.355 1.00 89.56 88 PHE A O 1
ATOM 728 N N . ALA A 1 89 ? -11.918 8.321 18.767 1.00 89.31 89 ALA A N 1
ATOM 729 C CA . ALA A 1 89 ? -12.028 8.540 20.205 1.00 89.31 89 ALA A CA 1
ATOM 730 C C . ALA A 1 89 ? -12.021 10.028 20.582 1.00 89.31 89 ALA A C 1
ATOM 732 O O . ALA A 1 89 ? -12.075 10.363 21.768 1.00 89.31 89 ALA A O 1
ATOM 733 N N . LYS A 1 90 ? -11.911 10.918 19.590 1.00 88.88 90 LYS A N 1
ATOM 734 C CA . LYS A 1 90 ? -11.851 12.358 19.802 1.00 88.88 90 LYS A CA 1
ATOM 735 C C . LYS A 1 90 ? -13.132 12.823 20.485 1.00 88.88 90 LYS A C 1
ATOM 737 O O . LYS A 1 90 ? -14.218 12.320 20.212 1.00 88.88 90 LYS A O 1
ATOM 742 N N . ASP A 1 91 ? -12.961 13.745 21.424 1.00 88.75 91 ASP A N 1
ATOM 743 C CA . ASP A 1 91 ? -14.029 14.340 22.232 1.00 88.75 91 ASP A CA 1
ATOM 744 C C . ASP A 1 91 ? -14.718 13.380 23.229 1.00 88.75 91 ASP A C 1
ATOM 746 O O . ASP A 1 91 ? -15.599 13.803 23.977 1.00 88.75 91 ASP A O 1
ATOM 750 N N . HIS A 1 92 ? -14.287 12.114 23.328 1.00 87.50 92 HIS A N 1
ATOM 751 C CA . HIS A 1 92 ? -14.780 11.192 24.354 1.00 87.50 92 HIS A CA 1
ATOM 752 C C . HIS A 1 92 ? -14.010 11.364 25.684 1.00 87.50 92 HIS A C 1
ATOM 754 O O . HIS A 1 92 ? -12.776 11.385 25.668 1.00 87.50 92 HIS A O 1
ATOM 760 N N . PRO A 1 93 ? -14.676 11.394 26.859 1.00 88.50 93 PRO A N 1
ATOM 761 C CA . PRO A 1 93 ? -14.002 11.552 28.158 1.00 88.50 93 PRO A CA 1
ATOM 762 C C . PRO A 1 93 ? -12.927 10.494 28.450 1.00 88.50 93 PRO A C 1
ATOM 764 O O . PRO A 1 93 ? -11.935 10.778 29.111 1.00 88.50 93 PRO A O 1
ATOM 767 N N . ALA A 1 94 ? -13.114 9.282 27.922 1.00 88.56 94 ALA A N 1
ATOM 768 C CA . ALA A 1 94 ? -12.182 8.153 28.017 1.00 88.56 94 ALA A CA 1
ATOM 769 C C . ALA A 1 94 ? -11.415 7.894 26.699 1.00 88.56 94 ALA A C 1
ATOM 771 O O . ALA A 1 94 ? -11.266 6.749 26.264 1.00 88.56 94 ALA A O 1
ATOM 772 N N . ALA A 1 95 ? -11.014 8.954 25.985 1.00 90.12 95 ALA A N 1
ATOM 773 C CA . ALA A 1 95 ? -10.395 8.842 24.660 1.00 90.12 95 ALA A CA 1
ATOM 774 C C . ALA A 1 95 ? -9.165 7.914 24.646 1.00 90.12 95 ALA A C 1
ATOM 776 O O . ALA A 1 95 ? -9.026 7.054 23.773 1.00 90.12 95 ALA A O 1
ATOM 777 N N . THR A 1 96 ? -8.280 8.049 25.636 1.00 91.44 96 THR A N 1
ATOM 778 C CA . THR A 1 96 ? -7.048 7.252 25.746 1.00 91.44 96 THR A CA 1
ATOM 779 C C . THR A 1 96 ? -7.351 5.765 25.938 1.00 91.44 96 THR A C 1
ATOM 781 O O . THR A 1 96 ? -6.730 4.901 25.300 1.00 91.44 96 THR A O 1
ATOM 784 N N . GLU A 1 97 ? -8.324 5.449 26.791 1.00 90.25 97 GLU A N 1
ATOM 785 C CA . GLU A 1 97 ? -8.793 4.092 27.049 1.00 90.25 97 GLU A CA 1
ATOM 786 C C . GLU A 1 97 ? -9.431 3.493 25.798 1.00 90.25 97 GLU A C 1
ATOM 788 O O . GLU A 1 97 ? -9.121 2.350 25.455 1.00 90.25 97 GLU A O 1
ATOM 793 N N . LEU A 1 98 ? -10.257 4.254 25.076 1.00 89.56 98 LEU A N 1
ATOM 794 C CA . LEU A 1 98 ? -10.884 3.806 23.831 1.00 89.56 98 LEU A CA 1
ATOM 795 C C . LEU A 1 98 ? -9.847 3.503 22.747 1.00 89.56 98 LEU A C 1
ATOM 797 O O . LEU A 1 98 ? -9.855 2.401 22.197 1.00 89.56 98 LEU A O 1
ATOM 801 N N . VAL A 1 99 ? -8.893 4.406 22.496 1.00 93.50 99 VAL A N 1
ATOM 802 C CA . VAL A 1 99 ? -7.783 4.172 21.548 1.00 93.50 99 VAL A CA 1
ATOM 803 C C . VAL A 1 99 ? -7.027 2.892 21.904 1.00 93.50 99 VAL A C 1
ATOM 805 O O . VAL A 1 99 ? -6.744 2.056 21.040 1.00 93.50 99 VAL A O 1
ATOM 808 N N . THR A 1 100 ? -6.707 2.715 23.187 1.00 93.62 100 THR A N 1
ATOM 809 C CA . THR A 1 100 ? -6.002 1.525 23.682 1.00 93.62 100 THR A CA 1
ATOM 810 C C . THR A 1 100 ? -6.840 0.262 23.498 1.00 93.62 100 THR A C 1
ATOM 812 O O . THR A 1 100 ? -6.314 -0.781 23.103 1.00 93.62 100 THR A O 1
ATOM 815 N N . THR A 1 101 ? -8.143 0.349 23.748 1.00 91.94 101 THR A N 1
ATOM 816 C CA . THR A 1 101 ? -9.096 -0.758 23.635 1.00 91.94 101 THR A CA 1
ATOM 817 C C . THR A 1 101 ? -9.249 -1.201 22.184 1.00 91.94 101 THR A C 1
ATOM 819 O O . THR A 1 101 ? -9.112 -2.392 21.907 1.00 91.94 101 THR A O 1
ATOM 822 N N . VAL A 1 102 ? -9.386 -0.264 21.240 1.00 92.81 102 VAL A N 1
ATOM 823 C CA . VAL A 1 102 ? -9.427 -0.564 19.799 1.00 92.81 102 VAL A CA 1
ATOM 824 C C . VAL A 1 102 ? -8.140 -1.242 19.335 1.00 92.81 102 VAL A C 1
ATOM 826 O O . VAL A 1 102 ? -8.191 -2.300 18.706 1.00 92.81 102 VAL A O 1
ATOM 829 N N . ARG A 1 103 ? -6.971 -0.699 19.702 1.00 94.62 103 ARG A N 1
ATOM 830 C CA . ARG A 1 103 ? -5.672 -1.300 19.347 1.00 94.62 103 ARG A CA 1
ATOM 831 C C . ARG A 1 103 ? -5.520 -2.710 19.913 1.00 94.62 103 ARG A C 1
ATOM 833 O O . ARG A 1 103 ? -5.126 -3.619 19.189 1.00 94.62 103 ARG A O 1
ATOM 840 N N . ARG A 1 104 ? -5.861 -2.917 21.190 1.00 93.62 104 ARG A N 1
ATOM 841 C CA . ARG A 1 104 ? -5.835 -4.246 21.825 1.00 93.62 104 ARG A CA 1
ATOM 842 C C . ARG A 1 104 ? -6.808 -5.211 21.157 1.00 93.62 104 ARG A C 1
ATOM 844 O O . ARG A 1 104 ? -6.456 -6.372 20.986 1.00 93.62 104 ARG A O 1
ATOM 851 N N . GLY A 1 105 ? -7.998 -4.748 20.783 1.00 93.44 105 GLY A N 1
ATOM 852 C CA . GLY A 1 105 ? -8.987 -5.533 20.049 1.00 93.44 105 GLY A CA 1
ATOM 853 C C . GLY A 1 105 ? -8.438 -6.029 18.715 1.00 93.44 105 GLY A C 1
ATOM 854 O O . GLY A 1 105 ? -8.414 -7.232 18.472 1.00 93.44 105 GLY A O 1
ATOM 855 N N . LEU A 1 106 ? -7.889 -5.128 17.898 1.00 94.75 106 LEU A N 1
ATOM 856 C CA . LEU A 1 106 ? -7.248 -5.480 16.625 1.00 94.75 106 LEU A CA 1
ATOM 857 C C . LEU A 1 106 ? -6.069 -6.451 16.807 1.00 94.75 106 LEU A C 1
ATOM 859 O O . LEU A 1 106 ? -5.964 -7.430 16.069 1.00 94.75 106 LEU A O 1
ATOM 863 N N . LEU A 1 107 ? -5.219 -6.235 17.817 1.00 94.25 107 LEU A N 1
ATOM 864 C CA . LEU A 1 107 ? -4.102 -7.137 18.128 1.00 94.25 107 LEU A CA 1
ATOM 865 C C . LEU A 1 107 ? -4.574 -8.530 18.572 1.00 94.25 107 LEU A C 1
ATOM 867 O O . LEU A 1 107 ? -3.993 -9.528 18.150 1.00 94.25 107 LEU A O 1
ATOM 871 N N . LYS A 1 108 ? -5.639 -8.625 19.380 1.00 95.12 108 LYS A N 1
ATOM 872 C CA . LYS A 1 108 ? -6.246 -9.910 19.782 1.00 95.12 108 LYS A CA 1
ATOM 873 C C . LYS A 1 108 ? -6.775 -10.688 18.580 1.00 95.12 108 LYS A C 1
ATOM 875 O O . LYS A 1 108 ? -6.611 -11.903 18.520 1.00 95.12 108 LYS A O 1
ATOM 880 N N . GLU A 1 109 ? -7.335 -9.982 17.604 1.00 95.50 109 GLU A N 1
ATOM 881 C CA . GLU A 1 109 ? -7.780 -10.556 16.331 1.00 95.50 109 GLU A CA 1
ATOM 882 C C . GLU A 1 109 ? -6.623 -10.795 15.343 1.00 95.50 109 GLU A C 1
ATOM 884 O O . GLU A 1 109 ? -6.853 -11.199 14.203 1.00 95.50 109 GLU A O 1
ATOM 889 N N . LYS A 1 110 ? -5.369 -10.588 15.773 1.00 93.38 110 LYS A N 1
ATOM 890 C CA . LYS A 1 110 ? -4.148 -10.770 14.976 1.00 93.38 110 LYS A CA 1
ATOM 891 C C . LYS A 1 110 ? -4.120 -9.903 13.715 1.00 93.38 110 LYS A C 1
ATOM 893 O O . LYS A 1 110 ? -3.586 -10.318 12.687 1.00 93.38 110 LYS A O 1
ATOM 898 N N . TYR A 1 111 ? -4.705 -8.707 13.768 1.00 93.56 111 TYR A N 1
ATOM 899 C CA . TYR A 1 111 ? -4.470 -7.716 12.724 1.00 93.56 111 TYR A CA 1
ATOM 900 C C . TYR A 1 111 ? -2.987 -7.333 12.726 1.00 93.56 111 TYR A C 1
ATOM 902 O O . TYR A 1 111 ? -2.440 -6.924 13.752 1.00 93.56 111 TYR A O 1
ATOM 910 N N . ASN A 1 112 ? -2.344 -7.479 11.572 1.00 89.94 112 ASN A N 1
ATOM 911 C CA . ASN A 1 112 ? -0.945 -7.144 11.373 1.00 89.94 112 ASN A CA 1
ATOM 912 C C . ASN A 1 112 ? -0.855 -6.174 10.196 1.00 89.94 112 ASN A C 1
ATOM 914 O O . ASN A 1 112 ? -1.147 -6.535 9.061 1.00 89.94 112 ASN A O 1
ATOM 918 N N . LEU A 1 113 ? -0.426 -4.947 10.486 1.00 89.69 113 LEU A N 1
ATOM 919 C CA . LEU A 1 113 ? -0.279 -3.883 9.498 1.00 89.69 113 LEU A CA 1
ATOM 920 C C . LEU A 1 113 ? 0.674 -4.267 8.351 1.00 89.69 113 LEU A C 1
ATOM 922 O O . LEU A 1 113 ? 0.472 -3.828 7.223 1.00 89.69 113 LEU A O 1
ATOM 926 N N . ASN A 1 114 ? 1.677 -5.098 8.648 1.00 87.81 114 ASN A N 1
ATOM 927 C CA . ASN A 1 114 ? 2.675 -5.590 7.698 1.00 87.81 114 ASN A CA 1
ATOM 928 C C . ASN A 1 114 ? 2.264 -6.917 7.042 1.00 87.81 114 ASN A C 1
ATOM 930 O O . ASN A 1 114 ? 3.071 -7.544 6.365 1.00 87.81 114 ASN A O 1
ATOM 934 N N . HIS A 1 115 ? 1.039 -7.396 7.277 1.00 86.75 115 HIS A N 1
ATOM 935 C CA . HIS A 1 115 ? 0.549 -8.597 6.616 1.00 86.75 115 HIS A CA 1
ATOM 936 C C . HIS A 1 115 ? 0.357 -8.336 5.121 1.00 86.75 115 HIS A C 1
ATOM 938 O O . HIS A 1 115 ? -0.091 -7.258 4.733 1.00 86.75 115 HIS A O 1
ATOM 944 N N . LYS A 1 116 ? 0.614 -9.349 4.288 1.00 79.06 116 LYS A N 1
ATOM 945 C CA . LYS A 1 116 ? 0.569 -9.247 2.820 1.00 79.06 116 LYS A CA 1
ATOM 946 C C . LYS A 1 116 ? -0.727 -8.689 2.245 1.00 79.06 116 LYS A C 1
ATOM 948 O O . LYS A 1 116 ? -0.699 -8.015 1.229 1.00 79.06 116 LYS A O 1
ATOM 953 N N . VAL A 1 117 ? -1.852 -8.924 2.921 1.00 86.81 117 VAL A N 1
ATOM 954 C CA . VAL A 1 117 ? -3.154 -8.367 2.518 1.00 86.81 117 VAL A CA 1
ATOM 955 C C . VAL A 1 117 ? -3.134 -6.838 2.455 1.00 86.81 117 VAL A C 1
ATOM 957 O O . VAL A 1 117 ? -3.860 -6.250 1.669 1.00 86.81 117 VAL A O 1
ATOM 960 N N . ASN A 1 118 ? -2.280 -6.201 3.261 1.00 91.12 118 ASN A N 1
ATOM 961 C CA . ASN A 1 118 ? -2.141 -4.759 3.370 1.00 91.12 118 ASN A CA 1
ATOM 962 C C . ASN A 1 118 ? -0.830 -4.234 2.766 1.00 91.12 118 ASN A C 1
ATOM 964 O O . ASN A 1 118 ? -0.491 -3.075 2.985 1.00 91.12 118 ASN A O 1
ATOM 968 N N . MET A 1 119 ? -0.080 -5.062 2.038 1.00 87.38 119 MET A N 1
ATOM 969 C CA . MET A 1 119 ? 1.196 -4.687 1.431 1.00 87.38 119 MET A CA 1
ATOM 970 C C . MET A 1 119 ? 1.111 -4.808 -0.088 1.00 87.38 119 MET A C 1
ATOM 972 O O . MET A 1 119 ? 0.544 -5.759 -0.619 1.00 87.38 119 MET A O 1
ATOM 976 N N . ILE A 1 120 ? 1.732 -3.871 -0.792 1.00 87.06 120 ILE A N 1
ATOM 977 C CA . ILE A 1 120 ? 1.916 -3.926 -2.243 1.00 87.06 120 ILE A CA 1
ATOM 978 C C . ILE A 1 120 ? 3.333 -3.479 -2.592 1.00 87.06 120 ILE A C 1
ATOM 980 O O . ILE A 1 120 ? 3.857 -2.563 -1.959 1.00 87.06 120 ILE A O 1
ATOM 984 N N . THR A 1 121 ? 3.958 -4.111 -3.586 1.00 86.00 121 THR A N 1
ATOM 985 C CA . THR A 1 121 ? 5.202 -3.605 -4.175 1.00 86.00 121 THR A CA 1
ATOM 986 C C . THR A 1 121 ? 4.885 -2.921 -5.489 1.00 86.00 121 THR A C 1
ATOM 988 O O . THR A 1 121 ? 4.232 -3.506 -6.352 1.00 86.00 121 THR A O 1
ATOM 991 N N . LEU A 1 122 ? 5.368 -1.699 -5.648 1.00 87.31 122 LEU A N 1
ATOM 992 C CA . LEU A 1 122 ? 5.146 -0.888 -6.834 1.00 87.31 122 LEU A CA 1
ATOM 993 C C . LEU A 1 122 ? 6.478 -0.703 -7.559 1.00 87.31 122 LEU A C 1
ATOM 995 O O . LEU A 1 122 ? 7.384 -0.093 -6.980 1.00 87.31 122 LEU A O 1
ATOM 999 N N . PRO A 1 123 ? 6.633 -1.225 -8.788 1.00 88.00 123 PRO A N 1
ATOM 1000 C CA . PRO A 1 123 ? 7.836 -1.002 -9.578 1.00 88.00 123 PRO A CA 1
ATOM 1001 C C . PRO A 1 123 ? 7.986 0.469 -9.941 1.00 88.00 123 PRO A C 1
ATOM 1003 O O . PRO A 1 123 ? 7.007 1.205 -10.076 1.00 88.00 123 PRO A O 1
ATOM 1006 N N . LEU A 1 124 ? 9.221 0.909 -10.131 1.00 87.31 124 LEU A N 1
ATOM 1007 C CA . LEU A 1 124 ? 9.506 2.259 -10.619 1.00 87.31 124 LEU A CA 1
ATOM 1008 C C . LEU A 1 124 ? 9.760 2.259 -12.128 1.00 87.31 124 LEU A C 1
ATOM 1010 O O . LEU A 1 124 ? 9.438 3.235 -12.820 1.00 87.31 124 LEU A O 1
ATOM 1014 N N . ASP A 1 125 ? 10.258 1.140 -12.644 1.00 87.44 125 ASP A N 1
ATOM 1015 C CA . ASP A 1 125 ? 10.520 0.931 -14.061 1.00 87.44 125 ASP A CA 1
ATOM 1016 C C . ASP A 1 125 ? 9.238 0.594 -14.813 1.00 87.44 125 ASP A C 1
ATOM 1018 O O . ASP A 1 125 ? 8.466 -0.283 -14.417 1.00 87.44 125 ASP A O 1
ATOM 1022 N N . LYS A 1 126 ? 9.021 1.286 -15.935 1.00 86.94 126 LYS A N 1
ATOM 1023 C CA . LYS A 1 126 ? 7.809 1.117 -16.737 1.00 86.94 126 LYS A CA 1
ATOM 1024 C C . LYS A 1 126 ? 7.672 -0.295 -17.294 1.00 86.94 126 LYS A C 1
ATOM 1026 O O . LYS A 1 126 ? 6.610 -0.885 -17.174 1.00 86.94 126 LYS A O 1
ATOM 1031 N N . GLU A 1 127 ? 8.734 -0.833 -17.884 1.00 88.38 127 GLU A N 1
ATOM 1032 C CA . GLU A 1 127 ? 8.682 -2.164 -18.496 1.00 88.38 127 GLU A CA 1
ATOM 1033 C C . GLU A 1 127 ? 8.352 -3.252 -17.466 1.00 88.38 127 GLU A C 1
ATOM 1035 O O . GLU A 1 127 ? 7.612 -4.188 -17.763 1.00 88.38 127 GLU A O 1
ATOM 1040 N N . VAL A 1 128 ? 8.847 -3.095 -16.235 1.00 89.19 128 VAL A N 1
ATOM 1041 C CA . VAL A 1 128 ? 8.559 -4.022 -15.139 1.00 89.19 128 VAL A CA 1
ATOM 1042 C C . VAL A 1 128 ? 7.110 -3.894 -14.677 1.00 89.19 128 VAL A C 1
ATOM 1044 O O . VAL A 1 128 ? 6.421 -4.907 -14.582 1.00 89.19 128 VAL A O 1
ATOM 1047 N N . ALA A 1 129 ? 6.638 -2.666 -14.442 1.00 89.06 129 ALA A N 1
ATOM 1048 C CA . ALA A 1 129 ? 5.247 -2.363 -14.100 1.00 89.06 129 ALA A CA 1
ATOM 1049 C C . ALA A 1 129 ? 4.260 -2.944 -15.128 1.00 89.06 129 ALA A C 1
ATOM 1051 O O . ALA A 1 129 ? 3.333 -3.672 -14.761 1.00 89.06 129 ALA A O 1
ATOM 1052 N N . ASP A 1 130 ? 4.528 -2.717 -16.416 1.00 88.50 130 ASP A N 1
ATOM 1053 C CA . ASP A 1 130 ? 3.735 -3.238 -17.531 1.00 88.50 130 ASP A CA 1
ATOM 1054 C C . ASP A 1 130 ? 3.696 -4.773 -17.522 1.00 88.50 130 ASP A C 1
ATOM 1056 O O . ASP A 1 130 ? 2.633 -5.372 -17.686 1.00 88.50 130 ASP A O 1
ATOM 1060 N N . ALA A 1 131 ? 4.846 -5.421 -17.311 1.00 88.50 131 ALA A N 1
ATOM 1061 C CA . ALA A 1 131 ? 4.941 -6.876 -17.325 1.00 88.50 131 ALA A CA 1
ATOM 1062 C C . ALA A 1 131 ? 4.172 -7.521 -16.165 1.00 88.50 131 ALA A C 1
ATOM 1064 O O . ALA A 1 131 ? 3.435 -8.486 -16.373 1.00 88.50 131 ALA A O 1
ATOM 1065 N N . ILE A 1 132 ? 4.297 -6.979 -14.951 1.00 85.75 132 ILE A N 1
ATOM 1066 C CA . ILE A 1 132 ? 3.617 -7.546 -13.778 1.00 85.75 132 ILE A CA 1
ATOM 1067 C C . ILE A 1 132 ? 2.168 -7.069 -13.618 1.00 85.75 132 ILE A C 1
ATOM 1069 O O . ILE A 1 132 ? 1.425 -7.614 -12.797 1.00 85.75 132 ILE A O 1
ATOM 1073 N N . GLY A 1 133 ? 1.739 -6.108 -14.440 1.00 85.81 133 GLY A N 1
ATOM 1074 C CA . GLY A 1 133 ? 0.384 -5.568 -14.447 1.00 85.81 133 GLY A CA 1
ATOM 1075 C C . GLY A 1 133 ? 0.066 -4.781 -13.180 1.00 85.81 133 GLY A C 1
ATOM 1076 O O . GLY A 1 133 ? -1.002 -4.985 -12.601 1.00 85.81 133 GLY A O 1
ATOM 1077 N N . LEU A 1 134 ? 1.004 -3.942 -12.736 1.00 87.12 134 LEU A N 1
ATOM 1078 C CA . LEU A 1 134 ? 0.851 -3.020 -11.609 1.00 87.12 134 LEU A CA 1
ATOM 1079 C C . LEU A 1 134 ? 1.253 -1.605 -12.021 1.00 87.12 134 LEU A C 1
ATOM 1081 O O . LEU A 1 134 ? 2.123 -1.467 -12.882 1.00 87.12 134 LEU A O 1
ATOM 1085 N N . PRO A 1 135 ? 0.702 -0.570 -11.365 1.00 86.31 135 PRO A N 1
ATOM 1086 C CA . PRO A 1 135 ? 1.099 0.797 -11.639 1.00 86.31 135 PRO A CA 1
ATOM 1087 C C . PRO A 1 135 ? 2.532 1.035 -11.235 1.00 86.31 135 PRO A C 1
ATOM 1089 O O . PRO A 1 135 ? 3.059 0.470 -10.267 1.00 86.31 135 PRO A O 1
ATOM 1092 N N . ARG A 1 136 ? 3.151 1.947 -11.976 1.00 85.62 136 ARG A N 1
ATOM 1093 C CA . ARG A 1 136 ? 4.416 2.511 -11.544 1.00 85.62 136 ARG A CA 1
ATOM 1094 C C . ARG A 1 136 ? 4.156 3.279 -10.261 1.00 85.62 136 ARG A C 1
ATOM 1096 O O . ARG A 1 136 ? 3.171 4.008 -10.156 1.00 85.62 136 ARG A O 1
ATOM 1103 N N . HIS A 1 137 ? 5.060 3.168 -9.295 1.00 80.81 137 HIS A N 1
ATOM 1104 C CA . HIS A 1 137 ? 4.908 3.942 -8.068 1.00 80.81 137 HIS A CA 1
ATOM 1105 C C . HIS A 1 137 ? 4.835 5.446 -8.373 1.00 80.81 137 HIS A C 1
ATOM 1107 O O . HIS A 1 137 ? 4.015 6.150 -7.792 1.00 80.81 137 HIS A O 1
ATOM 1113 N N . ARG A 1 138 ? 5.710 5.923 -9.274 1.00 73.75 138 ARG A N 1
ATOM 1114 C CA . ARG A 1 138 ? 5.843 7.332 -9.662 1.00 73.75 138 ARG A CA 1
ATOM 1115 C C . ARG A 1 138 ? 6.285 7.461 -11.113 1.00 73.75 138 ARG A C 1
ATOM 1117 O O . ARG A 1 138 ? 7.112 6.679 -11.587 1.00 73.75 138 ARG A O 1
ATOM 1124 N N . THR A 1 139 ? 5.847 8.524 -11.783 1.00 60.88 139 THR A N 1
ATOM 1125 C CA . THR A 1 139 ? 6.357 8.889 -13.117 1.00 60.88 139 THR A CA 1
ATOM 1126 C C . THR A 1 139 ? 7.777 9.461 -13.028 1.00 60.88 139 THR A C 1
ATOM 1128 O O . THR A 1 139 ? 8.583 9.256 -13.934 1.00 60.88 139 THR A O 1
ATOM 1131 N N . THR A 1 140 ? 8.112 10.145 -11.920 1.00 56.50 140 THR A N 1
ATOM 1132 C CA . THR A 1 140 ? 9.455 10.684 -11.621 1.00 56.50 140 THR A CA 1
ATOM 1133 C C . THR A 1 140 ? 9.757 10.653 -10.114 1.00 56.50 140 THR A C 1
ATOM 1135 O O . THR A 1 140 ? 8.852 10.743 -9.290 1.00 56.50 140 THR A O 1
ATOM 1138 N N . ALA A 1 141 ? 11.037 10.642 -9.722 1.00 51.88 141 ALA A N 1
ATOM 1139 C CA . ALA A 1 141 ? 11.471 10.603 -8.313 1.00 51.88 141 ALA A CA 1
ATOM 1140 C C . ALA A 1 141 ? 11.013 11.798 -7.432 1.00 51.88 141 ALA A C 1
ATOM 1142 O O . ALA A 1 141 ? 11.200 11.782 -6.211 1.00 51.88 141 ALA A O 1
ATOM 1143 N N . LYS A 1 142 ? 10.444 12.852 -8.038 1.00 50.38 142 LYS A N 1
ATOM 1144 C CA . LYS A 1 142 ? 10.081 14.119 -7.377 1.00 50.38 142 LYS A CA 1
ATOM 1145 C C . LYS A 1 142 ? 8.594 14.252 -7.030 1.00 50.38 142 LYS A C 1
ATOM 1147 O O . LYS A 1 142 ? 8.259 15.111 -6.219 1.00 50.38 142 LYS A O 1
ATOM 1152 N N . HIS A 1 143 ? 7.719 13.427 -7.599 1.00 57.72 143 HIS A N 1
ATOM 1153 C CA . HIS A 1 143 ? 6.281 13.479 -7.328 1.00 57.72 143 HIS A CA 1
ATOM 1154 C C . HIS A 1 143 ? 5.963 12.469 -6.224 1.00 57.72 143 HIS A C 1
ATOM 1156 O O . HIS A 1 143 ? 6.241 11.288 -6.361 1.00 57.72 143 HIS A O 1
ATOM 1162 N N . ARG A 1 144 ? 5.534 12.959 -5.056 1.00 55.59 144 ARG A N 1
ATOM 1163 C CA . ARG A 1 144 ? 5.340 12.146 -3.836 1.00 55.59 144 ARG A CA 1
ATOM 1164 C C . ARG A 1 144 ? 3.939 12.294 -3.237 1.00 55.59 144 ARG A C 1
ATOM 1166 O O . ARG A 1 144 ? 3.739 11.962 -2.069 1.00 55.59 144 ARG A O 1
ATOM 1173 N N . ASN A 1 145 ? 3.008 12.926 -3.951 1.00 61.12 145 ASN A N 1
ATOM 1174 C CA . ASN A 1 145 ? 1.795 13.430 -3.318 1.00 61.12 145 ASN A CA 1
ATOM 1175 C C . ASN A 1 145 ? 0.637 12.433 -3.412 1.00 61.12 145 ASN A C 1
ATOM 1177 O O . ASN A 1 145 ? -0.175 12.490 -4.325 1.00 61.12 145 ASN A O 1
ATOM 1181 N N . HIS A 1 146 ? 0.515 11.591 -2.388 1.00 73.69 146 HIS A N 1
ATOM 1182 C CA . HIS A 1 146 ? -0.583 10.633 -2.232 1.00 73.69 146 HIS A CA 1
ATOM 1183 C C . HIS A 1 146 ? -1.763 11.193 -1.409 1.00 73.69 146 HIS A C 1
ATOM 1185 O O . HIS A 1 146 ? -2.485 10.431 -0.766 1.00 73.69 146 HIS A O 1
ATOM 1191 N N . ALA A 1 147 ? -1.965 12.519 -1.354 1.00 78.19 147 ALA A N 1
ATOM 1192 C CA . ALA A 1 147 ? -2.975 13.125 -0.475 1.00 78.19 147 ALA A CA 1
ATOM 1193 C C . ALA A 1 147 ? -4.408 12.659 -0.779 1.00 78.19 147 ALA A C 1
ATOM 1195 O O . ALA A 1 147 ? -5.167 12.398 0.156 1.00 78.19 147 ALA A O 1
ATOM 1196 N N . ALA A 1 148 ? -4.773 12.524 -2.059 1.00 80.00 148 ALA A N 1
ATOM 1197 C CA . ALA A 1 148 ? -6.096 12.045 -2.465 1.00 80.00 148 ALA A CA 1
ATOM 1198 C C . ALA A 1 148 ? -6.334 10.601 -1.997 1.00 80.00 148 ALA A C 1
ATOM 1200 O O . ALA A 1 148 ? -7.319 10.333 -1.306 1.00 80.00 148 ALA A O 1
ATOM 1201 N N . TYR A 1 149 ? -5.372 9.714 -2.273 1.00 84.50 149 TYR A N 1
ATOM 1202 C CA . TYR A 1 149 ? -5.376 8.333 -1.798 1.00 84.50 149 TYR A CA 1
ATOM 1203 C C . TYR A 1 149 ? -5.513 8.260 -0.275 1.00 84.50 149 TYR A C 1
ATOM 1205 O O . TYR A 1 149 ? -6.436 7.639 0.250 1.00 84.50 149 TYR A O 1
ATOM 1213 N N . GLY A 1 150 ? -4.638 8.963 0.449 1.00 87.56 150 GLY A N 1
ATOM 1214 C CA . GLY A 1 150 ? -4.653 8.990 1.907 1.00 87.56 150 GLY A CA 1
ATOM 1215 C C . GLY A 1 150 ? -5.993 9.476 2.462 1.00 87.56 150 GLY A C 1
ATOM 1216 O O . GLY A 1 150 ? -6.535 8.864 3.382 1.00 87.56 150 GLY A O 1
ATOM 1217 N N . LYS A 1 151 ? -6.571 10.538 1.894 1.00 88.00 151 LYS A N 1
ATOM 1218 C CA . LYS A 1 151 ? -7.885 11.042 2.314 1.00 88.00 151 LYS A CA 1
ATOM 1219 C C . LYS A 1 151 ? -8.985 9.996 2.106 1.00 88.00 151 LYS A C 1
ATOM 1221 O O . LYS A 1 151 ? -9.770 9.773 3.024 1.00 88.00 151 LYS A O 1
ATOM 1226 N N . ASN A 1 152 ? -9.016 9.332 0.950 1.00 88.75 152 ASN A N 1
ATOM 1227 C CA . ASN A 1 152 ? -9.980 8.266 0.673 1.00 88.75 152 ASN A CA 1
ATOM 1228 C C . ASN A 1 152 ? -9.849 7.103 1.670 1.00 88.75 152 ASN A C 1
ATOM 1230 O O . ASN A 1 152 ? -10.826 6.721 2.315 1.00 88.75 152 ASN A O 1
ATOM 1234 N N . VAL A 1 153 ? -8.629 6.593 1.866 1.00 92.62 153 VAL A N 1
ATOM 1235 C CA . VAL A 1 153 ? -8.370 5.498 2.813 1.00 92.62 153 VAL A CA 1
ATOM 1236 C C . VAL A 1 153 ? -8.776 5.883 4.232 1.00 92.62 153 VAL A C 1
ATOM 1238 O O . VAL A 1 153 ? -9.439 5.103 4.911 1.00 92.62 153 VAL A O 1
ATOM 1241 N N . TYR A 1 154 ? -8.410 7.086 4.682 1.00 94.50 154 TYR A N 1
ATOM 1242 C CA . TYR A 1 154 ? -8.802 7.584 6.001 1.00 94.50 154 TYR A CA 1
ATOM 1243 C C . TYR A 1 154 ? -10.325 7.578 6.167 1.00 94.50 154 TYR A C 1
ATOM 1245 O O . TYR A 1 154 ? -10.820 7.044 7.156 1.00 94.50 154 TYR A O 1
ATOM 1253 N N . ASN A 1 155 ? -11.067 8.104 5.188 1.00 93.50 155 ASN A N 1
ATOM 1254 C CA . ASN A 1 155 ? -12.528 8.159 5.248 1.00 93.50 155 ASN A CA 1
ATOM 1255 C C . ASN A 1 155 ? -13.149 6.758 5.367 1.00 93.50 155 ASN A C 1
ATOM 1257 O O . ASN A 1 155 ? -13.976 6.537 6.251 1.00 93.50 155 ASN A O 1
ATOM 1261 N N . LYS A 1 156 ? -12.710 5.802 4.536 1.00 94.00 156 LYS A N 1
ATOM 1262 C CA . LYS A 1 156 ? -13.216 4.417 4.562 1.00 94.00 156 LYS A CA 1
ATOM 1263 C C . LYS A 1 156 ? -12.890 3.708 5.887 1.00 94.00 156 LYS A C 1
ATOM 1265 O O . LYS A 1 156 ? -13.738 3.018 6.450 1.00 94.00 156 LYS A O 1
ATOM 1270 N N . VAL A 1 157 ? -11.693 3.916 6.445 1.00 94.94 157 VAL A N 1
ATOM 1271 C CA . VAL A 1 157 ? -11.336 3.372 7.771 1.00 94.94 157 VAL A CA 1
ATOM 1272 C C . VAL A 1 157 ? -12.206 3.982 8.874 1.00 94.94 157 VAL A C 1
ATOM 1274 O O . VAL A 1 157 ? -12.697 3.249 9.732 1.00 94.94 157 VAL A O 1
ATOM 1277 N N . THR A 1 158 ? -12.430 5.297 8.850 1.00 94.25 158 THR A N 1
ATOM 1278 C CA . THR A 1 158 ? -13.293 5.990 9.821 1.00 94.25 158 THR A CA 1
ATOM 1279 C C . THR A 1 158 ? -14.731 5.477 9.764 1.00 94.25 158 THR A C 1
ATOM 1281 O O . THR A 1 158 ? -15.328 5.221 10.806 1.00 94.25 158 THR A O 1
ATOM 1284 N N . GLU A 1 159 ? -15.275 5.223 8.572 1.00 92.38 159 GLU A N 1
ATOM 1285 C CA . GLU A 1 159 ? -16.598 4.607 8.411 1.00 92.38 159 GLU A CA 1
ATOM 1286 C C . GLU A 1 159 ? -16.673 3.230 9.091 1.00 92.38 159 GLU A C 1
ATOM 1288 O O . GLU A 1 159 ? -17.617 2.927 9.823 1.00 92.38 159 GLU A O 1
ATOM 1293 N N . HIS A 1 160 ? -15.646 2.395 8.913 1.00 92.38 160 HIS A N 1
ATOM 1294 C CA . HIS A 1 160 ? -15.583 1.088 9.568 1.00 92.38 160 HIS A CA 1
ATOM 1295 C C . HIS A 1 160 ? -15.473 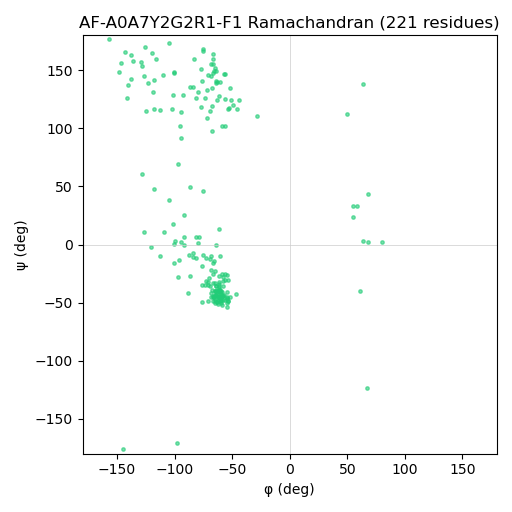1.189 11.093 1.00 92.38 160 HIS A C 1
ATOM 1297 O O . HIS A 1 160 ? -16.010 0.323 11.791 1.00 92.38 160 HIS A O 1
ATOM 1303 N N . LEU A 1 161 ? -14.803 2.227 11.600 1.00 91.31 161 LEU A N 1
ATOM 1304 C CA . LEU A 1 161 ? -14.683 2.517 13.028 1.00 91.31 161 LEU A CA 1
ATOM 1305 C C . LEU A 1 161 ? -15.983 3.058 13.633 1.00 91.31 161 LEU A C 1
ATOM 1307 O O . LEU A 1 161 ? -16.293 2.699 14.764 1.00 91.31 161 LEU A O 1
ATOM 1311 N N . ASN A 1 162 ? -16.781 3.845 12.910 1.00 86.75 162 ASN A N 1
ATOM 1312 C CA . ASN A 1 162 ? -18.043 4.381 13.438 1.00 86.75 162 ASN A CA 1
ATOM 1313 C C . ASN A 1 162 ? -19.015 3.273 13.862 1.00 86.75 162 ASN A C 1
ATOM 1315 O O . ASN A 1 162 ? -19.567 3.338 14.955 1.00 86.75 162 ASN A O 1
ATOM 1319 N N . GLY A 1 163 ? -19.119 2.191 13.082 1.00 79.50 163 GLY A N 1
ATOM 1320 C CA . GLY A 1 163 ? -19.937 1.033 13.471 1.00 79.50 163 GLY A CA 1
ATOM 1321 C C . GLY A 1 163 ? -19.427 0.283 14.712 1.00 79.50 163 GLY A C 1
ATOM 1322 O O . GLY A 1 163 ? -20.142 -0.541 15.268 1.00 79.50 163 GLY A O 1
ATOM 1323 N N . LEU A 1 164 ? -18.189 0.534 15.152 1.00 84.19 164 LEU A N 1
ATOM 1324 C CA . LEU A 1 164 ? -17.668 0.042 16.429 1.00 84.19 164 LEU A CA 1
ATOM 1325 C C . LEU A 1 164 ? -18.012 0.994 17.588 1.00 84.19 164 LEU A C 1
ATOM 1327 O O . LEU A 1 164 ? -18.090 0.542 18.728 1.00 84.19 164 LEU A O 1
ATOM 1331 N N . LYS A 1 165 ? -18.196 2.293 17.311 1.00 79.31 165 LYS A N 1
ATOM 1332 C CA . LYS A 1 165 ? -18.516 3.309 18.324 1.00 79.31 165 LYS A CA 1
ATOM 1333 C C . LYS A 1 165 ? -19.851 2.998 18.986 1.00 79.31 165 LYS A C 1
ATOM 1335 O O . LYS A 1 165 ? -19.895 2.869 20.202 1.00 79.31 165 LYS A O 1
ATOM 1340 N N . GLU A 1 166 ? -20.870 2.770 18.161 1.00 73.06 166 GLU A N 1
ATOM 1341 C CA . GLU A 1 166 ? -22.229 2.409 18.584 1.00 73.06 166 GLU A CA 1
ATOM 1342 C C . GLU A 1 166 ? -22.202 1.181 19.510 1.00 73.06 166 GLU A C 1
ATOM 1344 O O . GLU A 1 166 ? -22.684 1.227 20.636 1.00 73.06 166 GLU A O 1
ATOM 1349 N N . GLN A 1 167 ? -21.483 0.126 19.112 1.00 78.38 167 GLN A N 1
ATOM 1350 C CA . GLN A 1 167 ? -21.355 -1.104 19.905 1.00 78.38 167 GLN A CA 1
ATOM 1351 C C . GLN A 1 167 ? -20.645 -0.904 21.251 1.00 78.38 167 GLN A C 1
ATOM 1353 O O . GLN A 1 167 ? -20.945 -1.591 22.227 1.00 78.38 167 GLN A O 1
ATOM 1358 N N . LEU A 1 168 ? -19.651 -0.013 21.304 1.00 79.06 168 LEU A N 1
ATOM 1359 C CA . LEU A 1 168 ? -18.904 0.268 22.531 1.00 79.06 168 LEU A CA 1
ATOM 1360 C C . LEU A 1 168 ? -19.702 1.143 23.503 1.00 79.06 168 LEU A C 1
ATOM 1362 O O . LEU A 1 168 ? -19.580 0.949 24.713 1.00 79.06 168 LEU A O 1
ATOM 1366 N N . GLU A 1 169 ? -20.507 2.072 22.989 1.00 76.31 169 GLU A N 1
ATOM 1367 C CA . GLU A 1 169 ? -21.407 2.917 23.782 1.00 76.31 169 GLU A CA 1
ATOM 1368 C C . GLU A 1 169 ? -22.591 2.111 24.345 1.00 76.31 169 GLU A C 1
ATOM 1370 O O . GLU A 1 169 ? -22.984 2.320 25.490 1.00 76.31 169 GLU A O 1
ATOM 1375 N N . GLU A 1 170 ? -23.088 1.115 23.607 1.00 74.94 170 GLU A N 1
ATOM 1376 C CA . GLU A 1 170 ? -24.180 0.222 24.032 1.00 74.94 170 GLU A CA 1
ATOM 1377 C C . GLU A 1 170 ? -23.729 -0.930 24.958 1.00 74.94 170 GLU A C 1
ATOM 1379 O O . GLU A 1 170 ? -24.519 -1.809 25.305 1.00 74.94 170 GLU A O 1
ATOM 1384 N N . HIS A 1 171 ? -22.461 -0.939 25.393 1.00 68.50 171 HIS A N 1
ATOM 1385 C CA . HIS A 1 171 ? -21.844 -2.015 26.188 1.00 68.50 171 HIS A CA 1
ATOM 1386 C C . HIS A 1 171 ? -21.937 -3.414 25.548 1.00 68.50 171 HIS A C 1
ATOM 1388 O O . HIS A 1 171 ? -21.828 -4.437 26.235 1.00 68.50 171 HIS A O 1
ATOM 1394 N N . GLU A 1 172 ? -22.095 -3.483 24.229 1.00 66.12 172 GLU A N 1
ATOM 1395 C CA . GLU A 1 172 ? -22.113 -4.743 23.506 1.00 66.12 172 GLU A CA 1
ATOM 1396 C C . GLU A 1 172 ? -20.705 -5.338 23.366 1.00 66.12 172 GLU A C 1
ATOM 1398 O O . GLU A 1 172 ? -19.663 -4.702 23.570 1.00 66.12 172 GLU A O 1
ATOM 1403 N N . LYS A 1 173 ? -20.648 -6.616 22.977 1.00 70.06 173 LYS A N 1
ATOM 1404 C CA . LYS A 1 173 ? -19.382 -7.263 22.636 1.00 70.06 173 LYS A 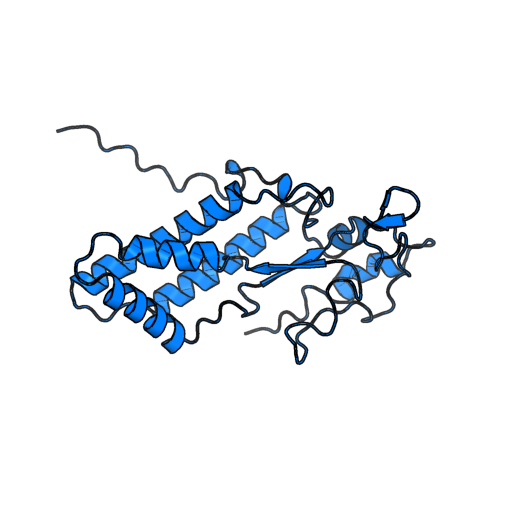CA 1
ATOM 1405 C C . LYS A 1 173 ? -18.828 -6.640 21.353 1.00 70.06 173 LYS A C 1
ATOM 1407 O O . LYS A 1 173 ? -19.182 -7.052 20.253 1.00 70.06 173 LYS A O 1
ATOM 1412 N N . ALA A 1 174 ? -17.905 -5.698 21.522 1.00 74.50 174 ALA A N 1
ATOM 1413 C CA . ALA A 1 174 ? -17.234 -4.976 20.449 1.00 74.50 174 ALA A CA 1
ATOM 1414 C C . ALA A 1 174 ? -16.772 -5.888 19.293 1.00 74.50 174 ALA A C 1
ATOM 1416 O O . ALA A 1 174 ? -16.011 -6.848 19.479 1.00 74.50 174 ALA A O 1
ATOM 1417 N N . GLY A 1 175 ? -17.219 -5.568 18.078 1.00 85.44 175 GLY A N 1
ATOM 1418 C CA . GLY A 1 175 ? -17.038 -6.362 16.866 1.00 85.44 175 GLY A CA 1
ATOM 1419 C C . GLY A 1 175 ? -15.639 -6.308 16.246 1.00 85.44 175 GLY A C 1
ATOM 1420 O O . GLY A 1 175 ? -15.526 -6.177 15.029 1.00 85.44 175 GLY A O 1
ATOM 1421 N N . TYR A 1 176 ? -14.557 -6.442 17.022 1.00 92.12 176 TYR A N 1
ATOM 1422 C CA . TYR A 1 176 ? -13.176 -6.323 16.513 1.00 92.12 176 TYR A CA 1
ATOM 1423 C C . TYR A 1 176 ? -12.834 -7.309 15.395 1.00 92.12 176 TYR A C 1
ATOM 1425 O O . TYR A 1 176 ? -12.134 -6.948 14.451 1.00 92.12 176 TYR A O 1
ATOM 1433 N N . LYS A 1 177 ? -13.367 -8.536 15.453 1.00 92.69 177 LYS A N 1
ATOM 1434 C CA . LYS A 1 177 ? -13.215 -9.525 14.376 1.00 92.69 177 LYS A CA 1
ATOM 1435 C C . LYS A 1 177 ? -13.832 -9.027 13.066 1.00 92.69 177 LYS A C 1
ATOM 1437 O O . LYS A 1 177 ? -13.266 -9.224 11.993 1.00 92.69 177 LYS A O 1
ATOM 1442 N N . SER A 1 178 ? -14.988 -8.369 13.167 1.00 92.50 178 SER A N 1
ATOM 1443 C CA . SER A 1 178 ? -15.668 -7.737 12.035 1.00 92.50 178 SER A CA 1
ATOM 1444 C C . SER A 1 178 ? -14.870 -6.537 11.526 1.00 92.50 178 SER A C 1
ATOM 1446 O O . SER A 1 178 ? -14.619 -6.448 10.329 1.00 92.50 178 SER A O 1
ATOM 1448 N N . LEU A 1 179 ? -14.377 -5.674 12.423 1.00 94.00 179 LEU A N 1
ATOM 1449 C CA . LEU A 1 179 ? -13.529 -4.535 12.059 1.00 94.00 179 LEU A CA 1
ATOM 1450 C C . LEU A 1 179 ? -12.258 -4.978 11.324 1.00 94.00 179 LEU A C 1
ATOM 1452 O O . LEU A 1 179 ? -11.967 -4.444 10.258 1.00 94.00 179 LEU A O 1
ATOM 1456 N N . LYS A 1 180 ? -11.540 -5.986 11.837 1.00 94.88 180 LYS A N 1
ATOM 1457 C CA . LYS A 1 180 ? -10.379 -6.568 11.148 1.00 94.88 180 LYS A CA 1
ATOM 1458 C C . LYS A 1 180 ? -10.752 -7.011 9.736 1.00 94.88 180 LYS A C 1
ATOM 1460 O O . LYS A 1 180 ? -10.075 -6.636 8.790 1.00 94.88 180 LYS A O 1
ATOM 1465 N N . LYS A 1 181 ? -11.841 -7.775 9.592 1.00 94.88 181 LYS A N 1
ATOM 1466 C CA . LYS A 1 181 ? -12.305 -8.249 8.283 1.00 94.88 181 LYS A CA 1
ATOM 1467 C C . LYS A 1 181 ? -12.641 -7.090 7.340 1.00 94.88 181 LYS A C 1
ATOM 1469 O O . LYS A 1 181 ? -12.328 -7.176 6.163 1.00 94.88 181 LYS A O 1
ATOM 1474 N N . LYS A 1 182 ? -13.252 -6.010 7.838 1.00 95.06 182 LYS A N 1
ATOM 1475 C CA . LYS A 1 182 ? -13.531 -4.808 7.037 1.00 95.06 182 LYS A CA 1
ATOM 1476 C C . LYS A 1 182 ? -12.243 -4.137 6.555 1.00 95.06 182 LYS A C 1
ATOM 1478 O O . LYS A 1 182 ? -12.163 -3.797 5.385 1.00 95.06 182 LYS A O 1
ATOM 1483 N N . ILE A 1 183 ? -11.235 -4.001 7.421 1.00 95.69 183 ILE A N 1
ATOM 1484 C CA . ILE A 1 183 ? -9.935 -3.422 7.042 1.00 95.69 183 ILE A CA 1
ATOM 1485 C C . ILE A 1 183 ? -9.212 -4.319 6.027 1.00 95.69 183 ILE A C 1
ATOM 1487 O O . ILE A 1 183 ? -8.744 -3.810 5.017 1.00 95.69 183 ILE A O 1
ATOM 1491 N N . ASP A 1 184 ? -9.174 -5.638 6.240 1.00 94.44 184 ASP A N 1
ATOM 1492 C CA . ASP A 1 184 ? -8.564 -6.576 5.285 1.00 94.44 184 ASP A CA 1
ATOM 1493 C C . ASP A 1 184 ? -9.274 -6.518 3.918 1.00 94.44 184 ASP A C 1
ATOM 1495 O O . ASP A 1 184 ? -8.624 -6.400 2.882 1.00 94.44 184 ASP A O 1
ATOM 1499 N N . ASN A 1 185 ? -10.614 -6.520 3.914 1.00 95.06 185 ASN A N 1
ATOM 1500 C CA . ASN A 1 185 ? -11.412 -6.378 2.695 1.00 95.06 185 ASN A CA 1
ATOM 1501 C C . ASN A 1 185 ? -11.160 -5.033 1.996 1.00 95.06 185 ASN A C 1
ATOM 1503 O O . ASN A 1 185 ? -11.121 -4.982 0.770 1.00 95.06 185 ASN A O 1
ATOM 1507 N N . LEU A 1 186 ? -11.001 -3.946 2.759 1.00 94.81 186 LEU A N 1
ATOM 1508 C CA . LEU A 1 186 ? -10.653 -2.636 2.216 1.00 94.81 186 LEU A CA 1
ATOM 1509 C C . LEU A 1 186 ? -9.289 -2.692 1.521 1.00 94.81 186 LEU A C 1
ATOM 1511 O O . LEU A 1 186 ? -9.164 -2.198 0.401 1.00 94.81 186 LEU A O 1
ATOM 1515 N N . SER A 1 187 ? -8.288 -3.328 2.135 1.00 94.00 187 SER A N 1
ATOM 1516 C CA . SER A 1 187 ? -6.980 -3.517 1.504 1.00 94.00 187 SER A CA 1
ATOM 1517 C C . SER A 1 187 ? -7.088 -4.325 0.205 1.00 94.00 187 SER A C 1
ATOM 1519 O O . SER A 1 187 ? -6.509 -3.927 -0.800 1.00 94.00 187 SER A O 1
ATOM 1521 N N . GLU A 1 188 ? -7.885 -5.397 0.165 1.00 91.19 188 GLU A N 1
ATOM 1522 C CA . GLU A 1 188 ? -8.123 -6.181 -1.061 1.00 91.19 188 GLU A CA 1
ATOM 1523 C C . GLU A 1 188 ? -8.850 -5.379 -2.156 1.00 91.19 188 GLU A C 1
ATOM 1525 O O . GLU A 1 188 ? -8.525 -5.483 -3.342 1.00 91.19 188 GLU A O 1
ATOM 1530 N N . GLN A 1 189 ? -9.835 -4.559 -1.788 1.00 91.56 189 GLN A N 1
ATOM 1531 C CA . GLN A 1 189 ? -10.552 -3.690 -2.727 1.00 91.56 189 GLN A CA 1
ATOM 1532 C C . GLN A 1 189 ? -9.622 -2.635 -3.328 1.00 91.56 189 GLN A C 1
ATOM 1534 O O . GLN A 1 189 ? -9.542 -2.510 -4.552 1.00 91.56 189 GLN A O 1
ATOM 1539 N N . LEU A 1 190 ? -8.882 -1.926 -2.474 1.00 90.50 190 LEU A N 1
ATOM 1540 C CA . LEU A 1 190 ? -7.903 -0.921 -2.885 1.00 90.50 190 LEU A CA 1
ATOM 1541 C C . LEU A 1 190 ? -6.788 -1.544 -3.724 1.00 90.50 190 LEU A C 1
ATOM 1543 O O . LEU A 1 190 ? -6.407 -0.961 -4.732 1.00 90.50 190 LEU A O 1
ATOM 1547 N N . PHE A 1 191 ? -6.321 -2.751 -3.386 1.00 89.75 191 PHE A N 1
ATOM 1548 C CA . PHE A 1 191 ? -5.359 -3.492 -4.205 1.00 89.75 191 PHE A CA 1
ATOM 1549 C C . PHE A 1 191 ? -5.857 -3.651 -5.644 1.00 89.75 191 PHE A C 1
ATOM 1551 O O . PHE A 1 191 ? -5.126 -3.404 -6.600 1.00 89.75 191 PHE A O 1
ATOM 1558 N N . ASN A 1 192 ? -7.121 -4.043 -5.812 1.00 87.25 192 ASN A N 1
ATOM 1559 C CA . ASN A 1 192 ? -7.712 -4.213 -7.134 1.00 87.25 192 ASN A CA 1
ATOM 1560 C C . ASN A 1 192 ? -7.916 -2.878 -7.863 1.00 87.25 192 ASN A C 1
ATOM 1562 O O . ASN A 1 192 ? -7.748 -2.840 -9.079 1.00 87.25 192 ASN A O 1
ATOM 1566 N N . GLN A 1 193 ? -8.257 -1.797 -7.156 1.00 84.81 193 GLN A N 1
ATOM 1567 C CA . GLN A 1 193 ? -8.341 -0.451 -7.742 1.00 84.81 193 GLN A CA 1
ATOM 1568 C C . GLN A 1 193 ? -6.967 0.030 -8.221 1.00 84.81 193 GLN A C 1
ATOM 1570 O O . GLN A 1 193 ? -6.832 0.441 -9.368 1.00 84.81 193 GLN A O 1
ATOM 1575 N N . ILE A 1 194 ? -5.939 -0.131 -7.386 1.00 85.56 194 ILE A N 1
ATOM 1576 C CA . ILE A 1 194 ? -4.541 0.150 -7.727 1.00 85.56 194 ILE A CA 1
ATOM 1577 C C . ILE A 1 194 ? -4.112 -0.685 -8.936 1.00 85.56 194 ILE A C 1
ATOM 1579 O O . ILE A 1 194 ? -3.521 -0.174 -9.869 1.00 85.56 194 ILE A O 1
ATOM 1583 N N . LYS A 1 195 ? -4.447 -1.973 -8.986 1.00 84.31 195 LYS A N 1
ATOM 1584 C CA . LYS A 1 195 ? -4.106 -2.816 -10.136 1.00 84.31 195 LYS A CA 1
ATOM 1585 C C . LYS A 1 195 ? -4.804 -2.375 -11.430 1.00 84.31 195 LYS A C 1
ATOM 1587 O O . LYS A 1 195 ? -4.232 -2.505 -12.509 1.00 84.31 195 LYS A O 1
ATOM 1592 N N . LYS A 1 196 ? -6.045 -1.885 -11.341 1.00 82.00 196 LYS A N 1
ATOM 1593 C CA . LYS A 1 196 ? -6.827 -1.438 -12.504 1.00 82.00 196 LYS A CA 1
ATOM 1594 C C . LYS A 1 196 ? -6.242 -0.204 -13.187 1.00 82.00 196 LYS A C 1
ATOM 1596 O O . LYS A 1 196 ? -6.461 -0.079 -14.387 1.00 82.00 196 LYS A O 1
ATOM 1601 N N . SER A 1 197 ? -5.487 0.648 -12.487 1.00 72.69 197 SER A N 1
ATOM 1602 C CA . SER A 1 197 ? -4.783 1.765 -13.139 1.00 72.69 197 SER A CA 1
ATOM 1603 C C . SER A 1 197 ? -3.646 1.297 -14.063 1.00 72.69 197 SER A C 1
ATOM 1605 O O . SER A 1 197 ? -3.149 2.060 -14.886 1.00 72.69 197 SER A O 1
ATOM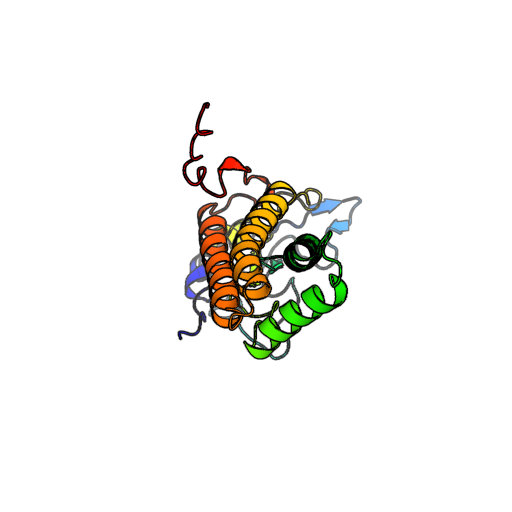 1607 N N . GLY A 1 198 ? -3.286 0.009 -14.033 1.00 70.06 198 GLY A N 1
ATOM 1608 C CA . GLY A 1 198 ? -2.441 -0.596 -15.057 1.00 70.06 198 GLY A CA 1
ATOM 1609 C C . GLY A 1 198 ? -1.025 -0.041 -15.019 1.00 70.06 198 GLY A C 1
ATOM 1610 O O . GLY A 1 198 ? -0.379 -0.152 -13.999 1.00 70.06 198 GLY A O 1
ATOM 1611 N N . ALA A 1 199 ? -0.531 0.504 -16.129 1.00 62.03 199 ALA A N 1
ATOM 1612 C CA . ALA A 1 199 ? 0.827 1.043 -16.263 1.00 62.03 199 ALA A CA 1
ATOM 1613 C C . ALA A 1 199 ? 0.986 2.495 -15.780 1.00 62.03 199 ALA A C 1
ATOM 1615 O O . ALA A 1 199 ? 2.106 3.022 -15.747 1.00 62.03 199 ALA A O 1
ATOM 1616 N N . GLU A 1 200 ? -0.134 3.161 -15.509 1.00 66.19 200 GLU A N 1
ATOM 1617 C CA . GLU A 1 200 ? -0.170 4.566 -15.123 1.00 66.19 200 GLU A CA 1
ATOM 1618 C C . GLU A 1 200 ? 0.448 4.746 -13.737 1.00 66.19 200 GLU A C 1
ATOM 1620 O O . GLU A 1 200 ? 0.568 3.807 -12.944 1.00 66.19 200 GLU A O 1
ATOM 1625 N N . SER A 1 201 ? 0.944 5.946 -13.463 1.00 65.50 201 SER A N 1
ATOM 1626 C CA . SER A 1 201 ? 1.513 6.243 -12.150 1.00 65.50 201 SER A CA 1
ATOM 1627 C C . SER A 1 201 ? 0.400 6.308 -11.108 1.00 65.50 201 SER A C 1
ATOM 1629 O O . SER A 1 201 ? -0.667 6.851 -11.384 1.00 65.50 201 SER A O 1
ATOM 1631 N N . LEU A 1 202 ? 0.656 5.880 -9.866 1.00 66.69 202 LEU A N 1
ATOM 1632 C CA . LEU A 1 202 ? -0.266 6.198 -8.764 1.00 66.69 202 LEU A CA 1
ATOM 1633 C C . LEU A 1 202 ? -0.510 7.710 -8.608 1.00 66.69 202 LEU A C 1
ATOM 1635 O O . LEU A 1 202 ? -1.552 8.104 -8.092 1.00 66.69 202 LEU A O 1
ATOM 1639 N N . ASP A 1 203 ? 0.432 8.554 -9.040 1.00 60.06 203 ASP A N 1
ATOM 1640 C CA . ASP A 1 203 ? 0.279 10.017 -9.021 1.00 60.06 203 ASP A CA 1
ATOM 1641 C C . ASP A 1 203 ? -0.776 10.524 -10.017 1.00 60.06 203 ASP A C 1
ATOM 1643 O O . ASP A 1 203 ? -1.283 11.635 -9.862 1.00 60.06 203 ASP A O 1
ATOM 1647 N N . GLU A 1 204 ? -1.083 9.741 -11.051 1.00 64.75 204 GLU A N 1
ATOM 1648 C CA . GLU A 1 204 ? -2.110 10.076 -12.040 1.00 64.75 204 GLU A CA 1
ATOM 1649 C C . GLU A 1 204 ? -3.508 9.719 -11.525 1.00 64.75 204 GLU A C 1
ATOM 1651 O O . GLU A 1 204 ? -4.489 10.214 -12.079 1.00 64.75 204 GLU A O 1
ATOM 1656 N N . MET A 1 205 ? -3.594 8.961 -10.417 1.00 64.50 205 MET A N 1
ATOM 1657 C CA . MET A 1 205 ? -4.871 8.571 -9.842 1.00 64.50 205 MET A CA 1
ATOM 1658 C C . MET A 1 205 ? -5.610 9.766 -9.234 1.00 64.50 205 MET A C 1
ATOM 1660 O O . MET A 1 205 ? -5.183 10.358 -8.233 1.00 64.50 205 MET A O 1
ATOM 1664 N N . LYS A 1 206 ? -6.757 10.112 -9.808 1.00 63.00 206 LYS A N 1
ATOM 1665 C CA . LYS A 1 206 ? -7.615 11.193 -9.320 1.00 63.00 206 LYS A CA 1
ATOM 1666 C C . LYS A 1 206 ? -8.519 10.720 -8.183 1.00 63.00 206 LYS A C 1
ATOM 1668 O O . LYS A 1 206 ? -8.771 9.537 -7.988 1.00 63.00 206 LYS A O 1
ATOM 1673 N N . ALA A 1 207 ? -9.025 11.668 -7.395 1.00 59.09 207 ALA A N 1
ATOM 1674 C CA . ALA A 1 207 ? -9.879 11.357 -6.246 1.00 59.09 207 ALA A CA 1
ATOM 1675 C C . ALA A 1 207 ? -11.185 10.633 -6.636 1.00 59.09 207 ALA A C 1
ATOM 1677 O O . ALA A 1 207 ? -11.665 9.812 -5.864 1.00 59.09 207 ALA A O 1
ATOM 1678 N N . ASP A 1 208 ? -11.730 10.934 -7.813 1.00 60.53 208 ASP A N 1
ATOM 1679 C CA . ASP A 1 208 ? -12.918 10.319 -8.419 1.00 60.53 208 ASP A CA 1
ATOM 1680 C C . ASP A 1 208 ? -12.663 8.915 -8.994 1.00 60.53 208 ASP A C 1
ATOM 1682 O O . ASP A 1 208 ? -13.609 8.206 -9.321 1.00 60.53 208 ASP A O 1
ATOM 1686 N N . GLU A 1 209 ? -11.405 8.476 -9.066 1.00 59.44 209 GLU A N 1
ATOM 1687 C CA . GLU A 1 209 ? -11.033 7.124 -9.504 1.00 59.44 209 GLU A CA 1
ATOM 1688 C C . GLU A 1 209 ? -11.017 6.113 -8.342 1.00 59.44 209 GLU A C 1
ATOM 1690 O O . GLU A 1 209 ? -10.943 4.900 -8.559 1.00 59.44 209 GLU A O 1
ATOM 1695 N N . PHE A 1 210 ? -11.146 6.589 -7.099 1.00 60.06 210 PHE A N 1
ATOM 1696 C CA . PHE A 1 210 ? -11.277 5.764 -5.899 1.00 60.06 210 PHE A CA 1
ATOM 1697 C C . PHE A 1 210 ? -12.758 5.602 -5.501 1.00 60.06 210 PHE A C 1
ATOM 1699 O O . PHE A 1 210 ? -13.190 6.104 -4.467 1.00 60.06 210 PHE A O 1
ATOM 1706 N N . ASP A 1 211 ? -13.497 4.854 -6.330 1.00 58.09 211 ASP A N 1
ATOM 1707 C CA . ASP A 1 211 ? -14.964 4.670 -6.359 1.00 58.09 211 ASP A CA 1
ATOM 1708 C C . ASP A 1 211 ? -15.799 5.929 -6.675 1.00 58.09 211 ASP A C 1
ATOM 1710 O O . ASP A 1 211 ? -15.598 7.012 -6.124 1.00 58.09 211 ASP A O 1
ATOM 1714 N N . GLU A 1 212 ? -16.829 5.730 -7.511 1.00 44.09 212 GLU A N 1
ATOM 1715 C CA . GLU A 1 212 ? -17.997 6.613 -7.575 1.00 44.09 212 GLU A CA 1
ATOM 1716 C C . GLU A 1 212 ? -18.645 6.712 -6.185 1.00 44.09 212 GLU A C 1
ATOM 1718 O O . GLU A 1 212 ? -18.606 5.735 -5.425 1.00 44.09 212 GLU A O 1
ATOM 1723 N N . PRO A 1 213 ? -19.231 7.870 -5.817 1.00 33.31 213 PRO A N 1
ATOM 1724 C CA . PRO A 1 213 ? -19.815 8.051 -4.498 1.00 33.31 213 PRO A CA 1
ATOM 1725 C C . PRO A 1 213 ? -20.760 6.888 -4.200 1.00 33.31 213 PRO A C 1
ATOM 1727 O O . PRO A 1 213 ? -21.705 6.649 -4.952 1.00 33.31 213 PRO A O 1
ATOM 1730 N N . ALA A 1 214 ? -20.523 6.186 -3.083 1.00 36.94 214 ALA A N 1
ATOM 1731 C CA . ALA A 1 214 ? -21.593 5.453 -2.421 1.00 36.94 214 ALA A CA 1
ATOM 1732 C C . ALA A 1 214 ? -22.768 6.424 -2.374 1.00 36.94 214 ALA A C 1
ATOM 1734 O O . ALA A 1 214 ? -22.570 7.513 -1.827 1.00 36.94 214 ALA A O 1
ATOM 1735 N N . GLU A 1 215 ? -23.870 6.079 -3.059 1.00 32.59 215 GLU A N 1
ATOM 1736 C CA . GLU A 1 215 ? -25.011 6.959 -3.322 1.00 32.59 215 GLU A CA 1
ATOM 1737 C C . GLU A 1 215 ? -25.115 7.987 -2.210 1.00 32.59 215 GLU A C 1
ATOM 1739 O O . GLU A 1 215 ? -25.363 7.632 -1.050 1.00 32.59 215 GLU A O 1
ATOM 1744 N N . SER A 1 216 ? -24.822 9.247 -2.543 1.00 36.78 216 SER A N 1
ATOM 1745 C CA . SER A 1 216 ? -25.070 10.333 -1.621 1.00 36.78 216 SER A CA 1
ATOM 1746 C C . SER A 1 216 ? -26.548 10.232 -1.296 1.00 36.78 216 SER A C 1
ATOM 1748 O O . SER A 1 216 ? -27.404 10.583 -2.107 1.00 36.78 216 SER A O 1
ATOM 1750 N N . ARG A 1 217 ? -26.871 9.682 -0.120 1.00 33.38 217 ARG A N 1
ATOM 1751 C CA . ARG A 1 217 ? -28.217 9.806 0.412 1.00 33.38 217 ARG A CA 1
ATOM 1752 C C . ARG A 1 217 ? -28.490 11.303 0.365 1.00 33.38 217 ARG A C 1
ATOM 1754 O O . ARG A 1 217 ? -27.713 12.057 0.964 1.00 33.38 217 ARG A O 1
ATOM 1761 N N . PRO A 1 218 ? -29.490 11.752 -0.410 1.00 32.84 218 PRO A N 1
ATOM 1762 C CA . PRO A 1 218 ? -29.766 13.167 -0.488 1.00 32.84 218 PRO A CA 1
ATOM 1763 C C . PRO A 1 218 ? -30.027 13.654 0.937 1.00 32.84 218 PRO A C 1
ATOM 1765 O O . PRO A 1 218 ? -30.560 12.886 1.749 1.00 32.84 218 PRO A O 1
ATOM 1768 N N . PRO A 1 219 ? -29.648 14.898 1.272 1.00 35.72 219 PRO A N 1
ATOM 1769 C CA . PRO A 1 219 ? -30.090 15.481 2.521 1.00 35.72 219 PRO A CA 1
AT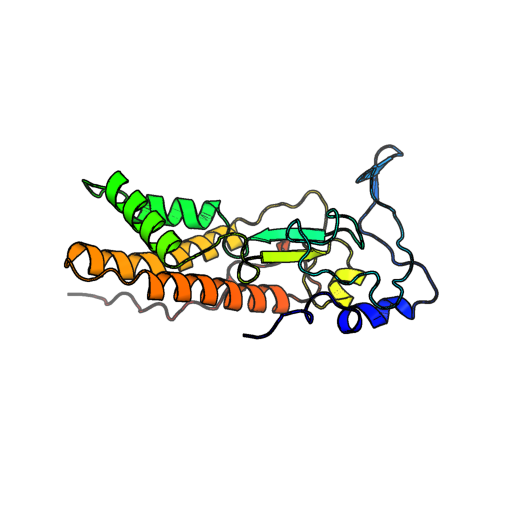OM 1770 C C . PRO A 1 219 ? -31.611 15.359 2.534 1.00 35.72 219 PRO A C 1
ATOM 1772 O O . PRO A 1 219 ? -32.291 15.892 1.655 1.00 35.72 219 PRO A O 1
ATOM 1775 N N . THR A 1 220 ? -32.146 14.594 3.482 1.00 34.09 220 THR A N 1
ATOM 1776 C CA . THR A 1 220 ? -33.576 14.606 3.763 1.00 34.09 220 THR A CA 1
ATOM 1777 C C . THR A 1 220 ? -33.930 16.037 4.131 1.00 34.09 220 THR A C 1
ATOM 1779 O O . THR A 1 220 ? -33.605 16.524 5.211 1.00 34.09 220 THR A O 1
ATOM 1782 N N . SER A 1 221 ? -34.519 16.727 3.160 1.00 33.50 221 SER A N 1
ATOM 1783 C CA . SER A 1 221 ? -35.115 18.041 3.305 1.00 33.50 221 SER A CA 1
ATOM 1784 C C . SER A 1 221 ? -36.259 17.963 4.310 1.00 33.50 221 SER A C 1
ATOM 1786 O O . SER A 1 221 ? -37.163 17.154 4.126 1.00 33.50 221 SER A O 1
ATOM 1788 N N . THR A 1 222 ? -36.207 18.860 5.300 1.00 37.66 222 THR A N 1
ATOM 1789 C CA . THR A 1 222 ? -37.332 19.549 5.970 1.00 37.66 222 THR A CA 1
ATOM 1790 C C . THR A 1 222 ? -38.500 18.688 6.467 1.00 37.66 222 THR A C 1
ATOM 1792 O O . THR A 1 222 ? -39.303 18.223 5.664 1.00 37.66 222 THR A O 1
ATOM 1795 N N . PHE A 1 223 ? -38.689 18.586 7.786 1.00 37.84 223 PHE A N 1
ATOM 1796 C CA . PHE A 1 223 ? -39.398 19.559 8.636 1.00 37.84 223 PHE A CA 1
ATOM 1797 C C . PHE A 1 223 ? -38.971 19.386 10.097 1.00 37.84 223 PHE A C 1
ATOM 1799 O O . PHE A 1 223 ? -38.626 18.241 10.466 1.00 37.84 223 PHE A O 1
#

Solvent-accessible surface area (backbone atoms only — not comparable to full-atom values): 12831 Å² total; per-residue (Å²): 131,81,83,73,79,71,62,41,25,41,89,39,44,52,71,55,47,69,54,94,63,66,45,64,42,69,42,42,79,54,97,91,36,52,44,57,76,90,56,55,59,55,42,78,58,55,56,90,56,64,59,47,60,49,82,38,100,70,71,37,75,59,57,57,56,52,80,54,49,38,46,80,41,52,66,65,36,69,67,37,56,52,47,32,46,52,56,70,26,55,96,45,96,58,26,71,59,46,39,51,48,54,53,51,38,33,50,75,64,63,58,54,77,86,36,68,66,23,48,47,76,23,26,44,22,60,65,58,8,52,43,49,48,28,21,12,53,33,89,48,101,83,66,79,78,54,62,54,60,49,51,54,52,26,50,57,52,36,58,56,47,50,69,42,49,59,32,56,75,69,70,47,87,61,55,35,66,57,46,46,50,51,52,48,50,48,18,50,51,50,51,52,54,52,33,68,55,27,64,43,29,57,71,72,62,50,66,73,72,71,58,72,75,75,75,74,73,70,81,82,75,85,134

Radius of gyration: 20.85 Å; Cα contacts (8 Å, |Δi|>4): 291; chains: 1; bounding box: 67×39×56 Å

Foldseek 3Di:
DDDPLPQFFCQLQVVQLPDPDFAAFQWDDDPNATVVNPADRTADRDDHGQRRWQQDPVRTPDDCCVVHHKDKAFLLHPVLLLVLLQVLLPPPPCSVVSSVVLVVLLVVLVQDSSDPLGMDIAGQGLSSLQSSQFEHQDPHPPDDDCPLSSVLSSVQLNVLSVVQSVCVVVVHDRPSNSSSVSNSVSSNLSRVLRSVVTHHHSSPDDSPSSDDDPPPPPPPDDD

Mean predicted aligned error: 9.06 Å

Sequence (223 aa):
MCDNDTLYNWDKYKSLSKQTAKIKTAAYEKDGETVPSWYSFELKQPAANEWDVGEGKDNFFGPCYEPYWHEAHHIVPNSNLRNAILDFAKDHPAATELVTTVRRGLLKEKYNLNHKVNMITLPLDKEVADAIGLPRHRTTAKHRNHAAYGKNVYNKVTEHLNGLKEQLEEHEKAGYKSLKKKIDNLSEQLFNQIKKSGAESLDEMKADEFDEPAESRPPTSTF